Protein AF-J3PKI0-F1 (afdb_monomer_lite)

Radius of gyration: 19.8 Å; chains: 1; bounding box: 63×48×51 Å

Secondary structure (DSSP, 8-state):
-HHHHHHHHH-SEE---BTT-BSEEEES--GGGTTS-GGGS-GGGSSS-EEEE--TT-SEEEEEEEE--SEE--EEEEEHHHHHHHHHHH-HHHHHHHHSS-EEEE--SSS-SEEEE-SEEEETTEEEE---GGGBS-PPB-TT---S---TT--GGGGGS-GGGPPPPPPHHHHHHHHHHHHHHHHT-EEE---TT-EEEEETTTEEEEE--EEPPSSSSTT--EEEEEEEE-TTTS----GGGHHHHHHHHGGG-TTSS---S----------B--SS--SSPPPPSB---SS---B----------------

Structure (mmCIF, N/CA/C/O backbone):
data_AF-J3PKI0-F1
#
_entry.id   AF-J3PKI0-F1
#
loop_
_atom_site.group_PDB
_atom_site.id
_atom_site.type_symbol
_atom_site.label_atom_id
_atom_site.label_alt_id
_atom_site.label_comp_id
_atom_site.label_asym_id
_atom_site.label_entity_id
_atom_site.label_seq_id
_atom_site.pdbx_PDB_ins_code
_atom_site.Cartn_x
_atom_site.Cartn_y
_atom_site.Cartn_z
_atom_site.occupancy
_atom_site.B_iso_or_equiv
_atom_site.auth_seq_id
_atom_site.auth_comp_id
_atom_site.auth_asym_id
_atom_site.auth_atom_id
_atom_site.pdbx_PDB_model_num
ATOM 1 N N . MET A 1 1 ? 8.087 -15.265 -17.602 1.00 79.25 1 MET A N 1
ATOM 2 C CA . MET A 1 1 ? 7.258 -16.486 -17.551 1.00 79.25 1 MET A CA 1
ATOM 3 C C . MET A 1 1 ? 7.317 -17.164 -16.188 1.00 79.25 1 MET A C 1
ATOM 5 O O . MET A 1 1 ? 6.259 -17.291 -15.601 1.00 79.25 1 MET A O 1
ATOM 9 N N . ILE A 1 2 ? 8.498 -17.504 -15.643 1.00 93.75 2 ILE A N 1
ATOM 10 C CA . ILE A 1 2 ? 8.632 -18.184 -14.328 1.00 93.75 2 ILE A CA 1
ATOM 11 C C . ILE A 1 2 ? 7.830 -17.485 -13.216 1.00 93.75 2 ILE A C 1
ATOM 13 O O . ILE A 1 2 ? 6.988 -18.116 -12.590 1.00 93.75 2 ILE A O 1
ATOM 17 N N . PHE A 1 3 ? 8.013 -16.170 -13.046 1.00 95.94 3 PHE A N 1
ATOM 18 C CA . PHE A 1 3 ? 7.267 -15.378 -12.057 1.00 95.94 3 PHE A CA 1
ATOM 19 C C . PHE A 1 3 ? 5.741 -15.526 -12.177 1.00 95.94 3 PHE A C 1
ATOM 21 O O . PHE A 1 3 ? 5.071 -15.759 -11.180 1.00 95.94 3 PHE A O 1
ATOM 28 N N . LEU A 1 4 ? 5.190 -15.450 -13.394 1.00 94.50 4 LEU A N 1
ATOM 29 C CA . LEU A 1 4 ? 3.747 -15.595 -13.616 1.00 94.50 4 LEU A CA 1
ATOM 30 C C . LEU A 1 4 ? 3.260 -17.029 -13.372 1.00 94.50 4 LEU A C 1
ATOM 32 O O . LEU A 1 4 ? 2.139 -17.209 -12.908 1.00 94.50 4 LEU A O 1
ATOM 36 N N . GLY A 1 5 ? 4.090 -18.035 -13.661 1.00 95.75 5 GLY A N 1
ATOM 37 C CA . GLY A 1 5 ? 3.789 -19.434 -13.350 1.00 95.75 5 GLY A CA 1
ATOM 38 C C . GLY A 1 5 ? 3.653 -19.659 -11.845 1.00 95.75 5 GLY A C 1
ATOM 39 O O . GLY A 1 5 ? 2.623 -20.150 -11.399 1.00 95.75 5 GLY A O 1
ATOM 40 N N . ILE A 1 6 ? 4.637 -19.206 -11.059 1.00 97.12 6 ILE A N 1
ATOM 41 C CA . ILE A 1 6 ? 4.606 -19.294 -9.588 1.00 97.12 6 ILE A CA 1
ATOM 42 C C . ILE A 1 6 ? 3.443 -18.476 -9.018 1.00 97.12 6 ILE A C 1
ATOM 44 O O . ILE A 1 6 ? 2.681 -18.978 -8.198 1.00 97.12 6 ILE A O 1
ATOM 48 N N . ALA A 1 7 ? 3.241 -17.249 -9.507 1.00 96.75 7 ALA A N 1
ATOM 49 C CA . ALA A 1 7 ? 2.109 -16.415 -9.109 1.00 96.75 7 ALA A CA 1
ATOM 50 C C . ALA A 1 7 ? 0.754 -17.099 -9.364 1.00 96.75 7 ALA A C 1
ATOM 52 O O . ALA A 1 7 ? -0.190 -16.854 -8.626 1.00 96.75 7 ALA A O 1
ATOM 53 N N . SER A 1 8 ? 0.671 -17.979 -10.370 1.00 94.75 8 SER A N 1
ATOM 54 C CA . SER A 1 8 ? -0.537 -18.759 -10.669 1.00 94.75 8 SER A CA 1
ATOM 55 C C . SER A 1 8 ? -0.778 -19.960 -9.785 1.00 94.75 8 SER A C 1
ATOM 57 O O . SER A 1 8 ? -1.895 -20.456 -9.757 1.00 94.75 8 SER A O 1
ATOM 59 N N . HIS A 1 9 ? 0.241 -20.392 -9.055 1.00 95.19 9 HIS A N 1
ATOM 60 C CA . HIS A 1 9 ? 0.083 -21.386 -8.009 1.00 95.19 9 HIS A CA 1
ATOM 61 C C . HIS A 1 9 ? -0.310 -20.757 -6.663 1.00 95.19 9 HIS A C 1
ATOM 63 O O . HIS A 1 9 ? -0.907 -21.430 -5.838 1.00 95.19 9 HIS A O 1
ATOM 69 N N . ILE A 1 10 ? 0.034 -19.483 -6.440 1.00 96.88 10 ILE A N 1
ATOM 70 C CA . ILE A 1 10 ? -0.246 -18.759 -5.185 1.00 96.88 10 ILE A CA 1
ATOM 71 C C . ILE A 1 10 ? -1.638 -18.120 -5.180 1.00 96.88 10 ILE A C 1
ATOM 73 O O . ILE A 1 10 ? -2.236 -17.960 -4.124 1.00 96.88 10 ILE A O 1
ATOM 77 N N . GLY A 1 11 ? -2.129 -17.710 -6.345 1.00 96.19 11 GLY A N 1
ATOM 78 C CA . GLY A 1 11 ? -3.513 -17.300 -6.520 1.00 96.19 11 GLY A CA 1
ATOM 79 C C . GLY A 1 11 ? -3.952 -17.574 -7.946 1.00 96.19 11 GLY A C 1
ATOM 80 O O . GLY A 1 11 ? -3.169 -17.473 -8.893 1.00 96.19 11 GLY A O 1
ATOM 81 N N . ASP A 1 12 ? -5.215 -17.900 -8.135 1.00 93.44 12 ASP A N 1
ATOM 82 C CA . ASP A 1 12 ? -5.824 -18.263 -9.413 1.00 93.44 12 ASP A CA 1
ATOM 83 C C . ASP A 1 12 ? -6.483 -17.063 -10.117 1.00 93.44 12 ASP A C 1
ATOM 85 O O . ASP A 1 12 ? -6.623 -17.054 -11.342 1.00 93.44 12 ASP A O 1
ATOM 89 N N . VAL A 1 13 ? -6.741 -15.976 -9.382 1.00 93.69 13 VAL A N 1
ATOM 90 C CA . VAL A 1 13 ? -7.325 -14.734 -9.906 1.00 93.69 13 VAL A CA 1
ATOM 91 C C . VAL A 1 13 ? -6.316 -13.579 -9.908 1.00 93.69 13 VAL A C 1
ATOM 93 O O . VAL A 1 13 ? -5.419 -13.490 -9.065 1.00 93.69 13 VAL A O 1
ATOM 96 N N . ARG A 1 14 ? -6.405 -12.696 -10.912 1.00 93.31 14 ARG A N 1
ATOM 97 C CA . ARG A 1 14 ? -5.525 -11.527 -11.081 1.00 93.31 14 ARG A CA 1
ATOM 98 C C . ARG A 1 14 ? -6.296 -10.232 -10.958 1.00 93.31 14 ARG A C 1
ATOM 100 O O . ARG A 1 14 ? -7.387 -10.117 -11.501 1.00 93.31 14 ARG A O 1
ATOM 107 N N . GLY A 1 15 ? -5.703 -9.277 -10.255 1.00 91.50 15 GLY A N 1
ATOM 108 C CA . GLY A 1 15 ? -6.275 -7.955 -10.066 1.00 91.50 15 GLY A CA 1
ATOM 109 C C . GLY A 1 15 ? -5.977 -7.065 -11.262 1.00 91.50 15 GLY A C 1
ATOM 110 O O . GLY A 1 15 ? -4.832 -6.985 -11.713 1.00 91.50 15 GLY A O 1
ATOM 111 N N . VAL A 1 16 ? -7.006 -6.387 -11.756 1.00 88.56 16 VAL A N 1
ATOM 112 C CA . VAL A 1 16 ? -6.878 -5.279 -12.701 1.00 88.56 16 VAL A CA 1
ATOM 113 C C . VAL A 1 16 ? -6.283 -4.081 -11.967 1.00 88.56 16 VAL A C 1
ATOM 115 O O . VAL A 1 16 ? -6.727 -3.733 -10.876 1.00 88.56 16 VAL A O 1
ATOM 118 N N . GLN A 1 17 ? -5.264 -3.469 -12.564 1.00 84.88 17 GLN A N 1
ATOM 119 C CA . GLN A 1 17 ? -4.494 -2.371 -11.980 1.00 84.88 17 GLN A CA 1
ATOM 120 C C . GLN A 1 17 ? -4.650 -1.053 -12.750 1.00 84.88 17 GLN A C 1
ATOM 122 O O . GLN A 1 17 ? -4.026 -0.075 -12.358 1.00 84.88 17 GLN A O 1
ATOM 127 N N . ASP A 1 18 ? -5.459 -1.006 -13.818 1.00 78.56 18 ASP A N 1
ATOM 128 C CA . ASP A 1 18 ? -5.890 0.209 -14.531 1.00 78.56 18 ASP A CA 1
ATOM 129 C C . ASP A 1 18 ? -7.098 -0.029 -15.460 1.00 78.56 18 ASP A C 1
ATOM 131 O O . ASP A 1 18 ? -7.489 -1.168 -15.714 1.00 78.56 18 ASP A O 1
ATOM 135 N N . SER A 1 19 ? -7.702 1.059 -15.956 1.00 75.12 19 SER A N 1
ATOM 136 C CA . SER A 1 19 ? -8.812 1.041 -16.932 1.00 75.12 19 SER A CA 1
ATOM 137 C C . SER A 1 19 ? -8.449 0.335 -18.238 1.00 75.12 19 SER A C 1
ATOM 139 O O . SER A 1 19 ? -9.315 -0.209 -18.922 1.00 75.12 19 SER A O 1
ATOM 141 N N . ASP A 1 20 ? -7.157 0.274 -18.559 1.00 78.69 20 ASP A N 1
ATOM 142 C CA . ASP A 1 20 ? -6.634 -0.433 -19.719 1.00 78.69 20 ASP A CA 1
ATOM 143 C C . ASP A 1 20 ? -6.703 -1.962 -19.579 1.00 78.69 20 ASP A C 1
ATOM 145 O O . ASP A 1 20 ? -6.528 -2.669 -20.582 1.00 78.69 20 ASP A O 1
ATOM 149 N N . GLY A 1 21 ? -6.965 -2.470 -18.371 1.00 83.62 21 GLY A N 1
ATOM 150 C CA . GLY A 1 21 ? -7.028 -3.893 -18.057 1.00 83.62 21 GLY A CA 1
ATOM 151 C C . GLY A 1 21 ? -5.660 -4.522 -17.780 1.00 83.62 21 GLY A C 1
ATOM 152 O O . GLY A 1 21 ? -5.524 -5.749 -17.849 1.00 83.62 21 GLY A O 1
ATOM 153 N N . ASN A 1 22 ? -4.629 -3.720 -17.482 1.00 88.56 22 ASN A N 1
ATOM 154 C CA . ASN A 1 22 ? -3.316 -4.249 -17.126 1.00 88.56 22 ASN A CA 1
ATOM 155 C C . ASN A 1 22 ? -3.389 -4.983 -15.783 1.00 88.56 22 ASN A C 1
ATOM 157 O O . ASN A 1 22 ? -3.870 -4.460 -14.783 1.00 88.56 22 ASN A O 1
ATOM 161 N N . MET A 1 23 ? -2.883 -6.213 -15.757 1.00 91.81 23 MET A N 1
ATOM 162 C CA . MET A 1 23 ? -2.792 -7.044 -14.549 1.00 91.81 23 MET A CA 1
ATOM 163 C C . MET A 1 23 ? -1.347 -7.239 -14.081 1.00 91.81 23 MET A C 1
ATOM 165 O O . MET A 1 23 ? -1.105 -7.758 -12.990 1.00 91.81 23 MET A O 1
ATOM 169 N N . LEU A 1 24 ? -0.381 -6.796 -14.888 1.00 93.31 24 LEU A N 1
ATOM 170 C CA . LEU A 1 24 ? 1.021 -6.653 -14.518 1.00 93.31 24 LEU A CA 1
ATOM 171 C C . LEU A 1 24 ? 1.429 -5.192 -14.687 1.00 93.31 24 LEU A C 1
ATOM 173 O O . LEU A 1 24 ? 1.276 -4.630 -15.769 1.00 93.31 24 LEU A O 1
ATOM 177 N N . SER A 1 25 ? 2.006 -4.625 -13.632 1.00 91.31 25 SER A N 1
ATOM 178 C CA . SER A 1 25 ? 2.455 -3.232 -13.599 1.00 91.31 25 SER A CA 1
ATOM 179 C C . SER A 1 25 ? 3.963 -3.150 -13.410 1.00 91.31 25 SER A C 1
ATOM 181 O O . SER A 1 25 ? 4.557 -3.932 -12.667 1.00 91.31 25 SER A O 1
ATOM 183 N N . HIS A 1 26 ? 4.602 -2.200 -14.085 1.00 92.25 26 HIS A N 1
ATOM 184 C CA . HIS A 1 26 ? 6.036 -1.949 -13.955 1.00 92.25 26 HIS A CA 1
ATOM 185 C C . HIS A 1 26 ? 6.282 -0.912 -12.857 1.00 92.25 26 HIS A C 1
ATOM 187 O O . HIS A 1 26 ? 5.814 0.211 -12.970 1.00 92.25 26 HIS A O 1
ATOM 193 N N . ILE A 1 27 ? 7.050 -1.256 -11.825 1.00 90.06 27 ILE A N 1
ATOM 194 C CA . ILE A 1 27 ? 7.456 -0.339 -10.751 1.00 90.06 27 ILE A CA 1
ATOM 195 C C . ILE A 1 27 ? 8.896 0.085 -11.025 1.00 90.06 27 ILE A C 1
ATOM 197 O O . ILE A 1 27 ? 9.849 -0.653 -10.759 1.00 90.06 27 ILE A O 1
ATOM 201 N N . THR A 1 28 ? 9.041 1.258 -11.623 1.00 86.19 28 THR A N 1
ATOM 202 C CA . THR A 1 28 ? 10.324 1.839 -12.017 1.00 86.19 28 THR A CA 1
ATOM 203 C C . THR A 1 28 ? 10.120 3.322 -12.310 1.00 86.19 28 THR A C 1
ATOM 205 O O . THR A 1 28 ? 9.038 3.727 -12.752 1.00 86.19 28 THR A O 1
ATOM 208 N N . VAL A 1 29 ? 11.156 4.130 -12.104 1.00 80.75 29 VAL A N 1
ATOM 209 C CA . VAL A 1 29 ? 11.254 5.429 -12.774 1.00 80.75 29 VAL A CA 1
ATOM 210 C C . VAL A 1 29 ? 11.510 5.103 -14.240 1.00 80.75 29 VAL A C 1
ATOM 212 O O . VAL A 1 29 ? 12.414 4.341 -14.544 1.00 80.75 29 VAL A O 1
ATOM 215 N N . VAL A 1 30 ? 10.732 5.617 -15.187 1.00 73.81 30 VAL A N 1
ATOM 216 C CA . VAL A 1 30 ? 10.947 5.344 -16.622 1.00 73.81 30 VAL A CA 1
ATOM 217 C C . VAL A 1 30 ? 11.722 6.517 -17.223 1.00 73.81 30 VAL A C 1
ATOM 219 O O . VAL A 1 30 ? 11.425 7.673 -16.942 1.00 73.81 30 VAL A O 1
ATOM 222 N N . GLN A 1 31 ? 12.776 6.250 -18.013 1.00 64.38 31 GLN A N 1
ATOM 223 C CA . GLN A 1 31 ? 13.678 7.319 -18.503 1.00 64.38 31 GLN A CA 1
ATOM 224 C C . GLN A 1 31 ? 12.911 8.273 -19.430 1.00 64.38 31 GLN A C 1
ATOM 226 O O . GLN A 1 31 ? 13.101 9.484 -19.402 1.00 64.38 31 GLN A O 1
ATOM 231 N N . GLN A 1 32 ? 12.008 7.703 -20.222 1.00 63.97 32 GLN A N 1
ATOM 232 C CA . GLN A 1 32 ? 11.153 8.385 -21.182 1.00 63.97 32 GLN A CA 1
ATOM 233 C C . GLN A 1 32 ? 10.237 9.421 -20.511 1.00 63.97 32 GLN A C 1
ATOM 235 O O . GLN A 1 32 ? 9.756 10.334 -21.172 1.00 63.97 32 GLN A O 1
ATOM 240 N N . TRP A 1 33 ? 10.024 9.317 -19.197 1.00 71.69 33 TRP A N 1
ATOM 241 C CA . TRP A 1 33 ? 9.159 10.216 -18.436 1.00 71.69 33 TRP A CA 1
ATOM 242 C C . TRP A 1 33 ? 9.924 11.329 -17.727 1.00 71.69 33 TRP A C 1
ATOM 244 O O . TRP A 1 33 ? 9.309 12.092 -16.988 1.00 71.69 33 TRP A O 1
ATOM 254 N N . LYS A 1 34 ? 11.240 11.469 -17.957 1.00 66.06 34 LYS A N 1
ATOM 255 C CA . LYS A 1 34 ? 12.086 12.495 -17.320 1.00 66.06 34 LYS A CA 1
ATOM 256 C C . LYS A 1 34 ? 11.527 13.917 -17.414 1.00 66.06 34 LYS A C 1
ATOM 258 O O . LYS A 1 34 ? 11.739 14.701 -16.498 1.00 66.06 34 LYS A O 1
ATOM 263 N N . ASN A 1 35 ? 10.780 14.225 -18.474 1.00 74.06 35 ASN A N 1
ATOM 264 C CA . ASN A 1 35 ? 10.162 15.538 -18.675 1.00 74.06 35 ASN A CA 1
ATOM 265 C C . ASN A 1 35 ? 8.905 15.775 -17.816 1.00 74.06 35 ASN A C 1
ATOM 267 O O . ASN A 1 35 ? 8.437 16.905 -17.732 1.00 74.06 35 ASN A O 1
ATOM 271 N N . VAL A 1 36 ? 8.344 14.736 -17.193 1.00 75.88 36 VAL A N 1
ATOM 272 C CA . VAL A 1 36 ? 7.221 14.843 -16.252 1.00 75.88 36 VAL A CA 1
ATOM 273 C C . VAL A 1 36 ? 7.795 15.006 -14.845 1.00 75.88 36 VAL A C 1
ATOM 275 O O . VAL A 1 36 ? 8.446 14.073 -14.392 1.00 75.88 36 VAL A O 1
ATOM 278 N N . PRO A 1 37 ? 7.589 16.120 -14.127 1.00 76.75 37 PRO A N 1
ATOM 279 C CA . PRO A 1 37 ? 8.114 16.293 -12.771 1.00 76.75 37 PRO A CA 1
ATOM 280 C C . PRO A 1 37 ? 7.643 15.203 -11.797 1.00 76.75 37 PRO A C 1
ATOM 282 O O . PRO A 1 37 ? 6.497 14.768 -11.871 1.00 76.75 37 PRO A O 1
ATOM 285 N N . ASP A 1 38 ? 8.483 14.821 -10.830 1.00 73.44 38 ASP A N 1
ATOM 286 C CA . ASP A 1 38 ? 8.169 13.767 -9.848 1.00 73.44 38 ASP A CA 1
ATOM 287 C C . ASP A 1 38 ? 6.881 14.033 -9.057 1.00 73.44 38 ASP A C 1
ATOM 289 O O . ASP A 1 38 ? 6.113 13.107 -8.820 1.00 73.44 38 ASP A O 1
ATOM 293 N N . ARG A 1 39 ? 6.574 15.299 -8.737 1.00 71.69 39 ARG A N 1
ATOM 294 C CA . ARG A 1 39 ? 5.313 15.699 -8.074 1.00 71.69 39 ARG A CA 1
ATOM 295 C C . ARG A 1 39 ? 4.042 15.358 -8.868 1.00 71.69 39 ARG A C 1
ATOM 297 O O . ARG A 1 39 ? 2.948 15.425 -8.321 1.00 71.69 39 ARG A O 1
ATOM 304 N N . LEU A 1 40 ? 4.179 15.052 -10.159 1.00 70.56 40 LEU A N 1
ATOM 305 C CA . LEU A 1 40 ? 3.090 14.631 -11.041 1.00 70.56 40 LEU A CA 1
ATOM 306 C C . LEU A 1 40 ? 3.070 13.112 -11.257 1.00 70.56 40 LEU A C 1
ATOM 308 O O . LEU A 1 40 ? 2.257 12.631 -12.042 1.00 70.56 40 LEU A O 1
ATOM 312 N N . ARG A 1 41 ? 3.968 12.350 -10.619 1.00 71.81 41 ARG A N 1
ATOM 313 C CA . ARG A 1 41 ? 4.089 10.899 -10.789 1.00 71.81 41 ARG A CA 1
ATOM 314 C C . ARG A 1 41 ? 3.674 10.150 -9.524 1.00 71.81 41 ARG A C 1
ATOM 316 O O . ARG A 1 41 ? 3.920 10.630 -8.426 1.00 71.81 41 ARG A O 1
ATOM 323 N N . HIS A 1 42 ? 3.104 8.951 -9.672 1.00 75.25 42 HIS A N 1
ATOM 324 C CA . HIS A 1 42 ? 2.846 8.037 -8.549 1.00 75.25 42 HIS A CA 1
ATOM 325 C C . HIS A 1 42 ? 4.144 7.654 -7.843 1.00 75.25 42 HIS A C 1
ATOM 327 O O . HIS A 1 42 ? 5.173 7.515 -8.502 1.00 75.25 42 HIS A O 1
ATOM 333 N N . GLY A 1 43 ? 4.089 7.426 -6.525 1.00 74.56 43 GLY A N 1
ATOM 334 C CA . GLY A 1 43 ? 5.277 7.111 -5.714 1.00 74.56 43 GLY A CA 1
ATOM 335 C C . GLY A 1 43 ? 6.064 5.892 -6.221 1.00 74.56 43 GLY A C 1
ATOM 336 O O . GLY A 1 43 ? 7.298 5.866 -6.207 1.00 74.56 43 GLY A O 1
ATOM 337 N N . VAL A 1 44 ? 5.365 4.910 -6.799 1.00 79.38 44 VAL A N 1
ATOM 338 C CA . VAL A 1 44 ? 5.973 3.752 -7.485 1.00 79.38 44 VAL A CA 1
ATOM 339 C C . VAL A 1 44 ? 6.869 4.121 -8.682 1.00 79.38 44 VAL A C 1
ATOM 341 O O . VAL A 1 44 ? 7.718 3.317 -9.070 1.00 79.38 44 VAL A O 1
ATOM 344 N N . HIS A 1 45 ? 6.723 5.328 -9.234 1.00 82.31 45 HIS A N 1
ATOM 345 C CA . HIS A 1 45 ? 7.450 5.871 -10.389 1.00 82.31 45 HIS A CA 1
ATOM 346 C C . HIS A 1 45 ? 8.374 7.051 -10.041 1.00 82.31 45 HIS A C 1
ATOM 348 O O . HIS A 1 45 ? 8.815 7.780 -10.938 1.00 82.31 45 HIS A O 1
ATOM 354 N N . THR A 1 46 ? 8.675 7.238 -8.753 1.00 82.88 46 THR A N 1
ATOM 355 C CA . THR A 1 46 ? 9.659 8.206 -8.247 1.00 82.88 46 THR A CA 1
ATOM 356 C C . THR A 1 46 ? 10.770 7.501 -7.464 1.00 82.88 46 THR A C 1
ATOM 358 O O . THR A 1 46 ? 10.681 6.304 -7.163 1.00 82.88 46 THR A O 1
ATOM 361 N N . GLU A 1 47 ? 11.826 8.252 -7.150 1.00 86.62 47 GLU A N 1
ATOM 362 C CA . GLU A 1 47 ? 12.955 7.830 -6.303 1.00 86.62 47 GLU A CA 1
ATOM 363 C C . GLU A 1 47 ? 12.708 8.071 -4.799 1.00 86.62 47 GLU A C 1
ATOM 365 O O . GLU A 1 47 ? 13.503 7.666 -3.950 1.00 86.62 47 GLU A O 1
ATOM 370 N N . GLN A 1 48 ? 11.584 8.704 -4.446 1.00 87.44 48 GLN A N 1
ATOM 371 C CA . GLN A 1 48 ? 11.241 9.058 -3.065 1.00 87.44 48 GLN A CA 1
ATOM 372 C C . GLN A 1 48 ? 10.913 7.828 -2.209 1.00 87.44 48 GLN A C 1
ATOM 374 O O . GLN A 1 48 ? 10.534 6.778 -2.718 1.00 87.44 48 GLN A O 1
ATOM 379 N N . GLY A 1 49 ? 11.020 7.943 -0.887 1.00 87.94 49 GLY A N 1
ATOM 380 C CA . GLY A 1 49 ? 10.521 6.901 0.009 1.00 87.94 49 GLY A CA 1
ATOM 381 C C . GLY A 1 49 ? 9.001 6.751 -0.084 1.00 87.94 49 GLY A C 1
ATOM 382 O O . GLY A 1 49 ? 8.292 7.674 -0.482 1.00 87.94 49 GLY A O 1
ATOM 383 N N . MET A 1 50 ? 8.501 5.581 0.297 1.00 89.44 50 MET A N 1
ATOM 384 C CA . MET A 1 50 ? 7.073 5.323 0.448 1.00 89.44 50 MET A CA 1
ATOM 385 C C . MET A 1 50 ? 6.809 4.874 1.886 1.00 89.44 50 MET A C 1
ATOM 387 O O . MET A 1 50 ? 7.457 3.914 2.319 1.00 89.44 50 MET A O 1
ATOM 391 N N . PRO A 1 51 ? 5.898 5.543 2.620 1.00 91.50 51 PRO A N 1
ATOM 392 C CA . PRO A 1 51 ? 5.556 5.160 3.988 1.00 91.50 51 PRO A CA 1
ATOM 393 C C . PRO A 1 51 ? 4.873 3.787 4.024 1.00 91.50 51 PRO A C 1
ATOM 395 O O . PRO A 1 51 ? 4.550 3.213 2.979 1.00 91.50 51 PRO A O 1
ATOM 398 N N . PHE A 1 52 ? 4.650 3.250 5.224 1.00 95.25 52 PHE A N 1
ATOM 399 C CA . PHE A 1 52 ? 3.938 1.983 5.370 1.00 95.25 52 PHE A CA 1
ATOM 400 C C . PHE A 1 52 ? 2.501 2.097 4.861 1.00 95.25 52 PHE A C 1
ATOM 402 O O . PHE A 1 52 ? 1.756 2.993 5.252 1.00 95.25 52 PHE A O 1
ATOM 409 N N . HIS A 1 53 ? 2.127 1.171 3.983 1.00 94.88 53 HIS A N 1
ATOM 410 C CA . HIS A 1 53 ? 0.802 1.085 3.381 1.00 94.88 53 HIS A CA 1
ATOM 411 C C . HIS A 1 53 ? 0.470 -0.361 2.984 1.00 94.88 53 HIS A C 1
ATOM 413 O O . HIS A 1 53 ? 1.316 -1.262 3.017 1.00 94.88 53 HIS A O 1
ATOM 419 N N . ASN A 1 54 ? -0.778 -0.565 2.582 1.00 94.12 54 ASN A N 1
ATOM 420 C CA . ASN A 1 54 ? -1.260 -1.719 1.839 1.00 94.12 54 ASN A CA 1
ATOM 421 C C . ASN A 1 54 ? -1.641 -1.258 0.431 1.00 94.12 54 ASN A C 1
ATOM 423 O O . ASN A 1 54 ? -2.153 -0.153 0.245 1.00 94.12 54 ASN A O 1
ATOM 427 N N . ASP A 1 55 ? -1.486 -2.135 -0.557 1.00 91.06 55 ASP A N 1
ATOM 428 C CA . ASP A 1 55 ? -2.045 -1.894 -1.886 1.00 91.06 55 ASP A CA 1
ATOM 429 C C . ASP A 1 55 ? -3.570 -2.058 -1.792 1.00 91.06 55 ASP A C 1
ATOM 431 O O . ASP A 1 55 ? -4.086 -3.172 -1.928 1.00 91.06 55 ASP A O 1
ATOM 435 N N . MET A 1 56 ? -4.299 -0.976 -1.483 1.00 87.44 56 MET A N 1
ATOM 436 C CA . MET A 1 56 ? -5.751 -1.024 -1.262 1.00 87.44 56 MET A CA 1
ATOM 437 C C . MET A 1 56 ? -6.466 -1.685 -2.444 1.00 87.44 56 MET A C 1
ATOM 439 O O . MET A 1 56 ? -6.487 -1.149 -3.554 1.00 87.44 56 MET A O 1
ATOM 443 N N . GLY A 1 57 ? -7.109 -2.817 -2.165 1.00 78.56 57 GLY A N 1
ATOM 444 C CA . GLY A 1 57 ? -7.789 -3.646 -3.155 1.00 78.56 57 GLY A CA 1
ATOM 445 C C . GLY A 1 57 ? -7.064 -4.941 -3.517 1.00 78.56 57 GLY A C 1
ATOM 446 O O . GLY A 1 57 ? -7.578 -5.702 -4.324 1.00 78.56 57 GLY A O 1
ATOM 447 N N . THR A 1 58 ? -5.919 -5.231 -2.898 1.00 90.50 58 THR A N 1
ATOM 448 C CA . THR A 1 58 ? -5.134 -6.453 -3.135 1.00 90.50 58 THR A CA 1
ATOM 449 C C . THR A 1 58 ? -5.279 -7.451 -1.993 1.00 90.50 58 THR A C 1
ATOM 451 O O . THR A 1 58 ? -5.212 -7.057 -0.831 1.00 90.50 58 THR A O 1
ATOM 454 N N . SER A 1 59 ? -5.400 -8.748 -2.305 1.00 94.44 59 SER A N 1
ATOM 455 C CA . SER A 1 59 ? -5.295 -9.822 -1.302 1.00 94.44 59 SER A CA 1
ATOM 456 C C . SER A 1 59 ? -3.842 -10.261 -1.100 1.00 94.44 59 SER A C 1
ATOM 458 O O . SER A 1 59 ? -3.323 -10.198 0.012 1.00 94.44 59 SER A O 1
ATOM 460 N N . VAL A 1 60 ? -3.155 -10.644 -2.179 1.00 97.69 60 VAL A N 1
ATOM 461 C CA . VAL A 1 60 ? -1.726 -10.980 -2.164 1.00 97.69 60 VAL A CA 1
ATOM 462 C C . VAL A 1 60 ? -0.972 -10.087 -3.146 1.00 97.69 60 VAL A C 1
ATOM 464 O O . VAL A 1 60 ? -1.264 -10.055 -4.343 1.00 97.69 60 VAL A O 1
ATOM 467 N N . LEU A 1 61 ? 0.012 -9.355 -2.630 1.00 97.12 61 LEU A N 1
ATOM 468 C CA . LEU A 1 61 ? 0.927 -8.538 -3.414 1.00 97.12 61 LEU A CA 1
ATOM 469 C C . LEU A 1 61 ? 2.093 -9.411 -3.884 1.00 97.12 61 LEU A C 1
ATOM 471 O O . LEU A 1 61 ? 2.823 -9.961 -3.063 1.00 97.12 61 LEU A O 1
ATOM 475 N N . ALA A 1 62 ? 2.284 -9.520 -5.198 1.00 97.69 62 ALA A N 1
ATOM 476 C CA . ALA A 1 62 ? 3.404 -10.235 -5.795 1.00 97.69 62 ALA A CA 1
ATOM 477 C C . ALA A 1 62 ? 4.349 -9.264 -6.505 1.00 97.69 62 ALA A C 1
ATOM 479 O O . ALA A 1 62 ? 3.947 -8.550 -7.425 1.00 97.69 62 ALA A O 1
ATOM 480 N N . LEU A 1 63 ? 5.620 -9.278 -6.116 1.00 97.31 63 LEU A N 1
ATOM 481 C CA . LEU A 1 63 ? 6.692 -8.477 -6.692 1.00 97.31 63 LEU A CA 1
ATOM 482 C C . LEU A 1 63 ? 7.787 -9.386 -7.242 1.00 97.31 63 LEU A C 1
ATOM 484 O O . LEU A 1 63 ? 8.156 -10.379 -6.624 1.00 97.31 63 LEU A O 1
ATOM 488 N N . HIS A 1 64 ? 8.351 -9.014 -8.385 1.00 97.25 64 HIS A N 1
ATOM 489 C CA . HIS A 1 64 ? 9.553 -9.645 -8.919 1.00 97.25 64 HIS A CA 1
ATOM 490 C C . HIS A 1 64 ? 10.602 -8.587 -9.236 1.00 97.25 64 HIS A C 1
ATOM 492 O O . HIS A 1 64 ? 10.360 -7.668 -10.028 1.00 97.25 64 HIS A O 1
ATOM 498 N N . TYR A 1 65 ? 11.769 -8.739 -8.615 1.00 95.75 65 TYR A N 1
ATOM 499 C CA . TYR A 1 65 ? 12.909 -7.845 -8.748 1.00 95.75 65 TYR A CA 1
ATOM 500 C C . TYR A 1 65 ? 13.611 -8.136 -10.068 1.00 95.75 65 TYR A C 1
ATOM 502 O O . TYR A 1 65 ? 14.435 -9.037 -10.173 1.00 95.75 65 TYR A O 1
ATOM 510 N N . ARG A 1 66 ? 13.290 -7.364 -11.111 1.00 93.62 66 ARG A N 1
ATOM 511 C CA . ARG A 1 66 ? 14.035 -7.427 -12.378 1.00 93.62 66 ARG A CA 1
ATOM 512 C C . ARG A 1 66 ? 15.435 -6.875 -12.177 1.00 93.62 66 ARG A C 1
ATOM 514 O O . ARG A 1 66 ? 16.385 -7.399 -12.748 1.00 93.62 66 ARG A O 1
ATOM 521 N N . GLN A 1 67 ? 15.527 -5.824 -11.369 1.00 93.25 67 GLN A N 1
ATOM 522 C CA . GLN A 1 67 ? 16.757 -5.127 -11.070 1.00 93.25 67 GLN A CA 1
ATOM 523 C C . GLN A 1 67 ? 16.614 -4.270 -9.804 1.00 93.25 67 GLN A C 1
ATOM 525 O O . GLN A 1 67 ? 15.540 -3.726 -9.534 1.00 93.25 67 GLN A O 1
ATOM 530 N N . CYS A 1 68 ? 17.700 -4.134 -9.043 1.00 93.00 68 CYS A N 1
ATOM 531 C CA . CYS A 1 68 ? 17.771 -3.283 -7.854 1.00 93.00 68 CYS A CA 1
ATOM 532 C C . CYS A 1 68 ? 18.357 -1.900 -8.188 1.00 93.00 68 CYS A C 1
ATOM 534 O O . CYS A 1 68 ? 19.058 -1.743 -9.192 1.00 93.00 68 CYS A O 1
ATOM 536 N N . ALA A 1 69 ? 18.058 -0.912 -7.339 1.00 92.31 69 ALA A N 1
ATOM 537 C CA . ALA A 1 69 ? 18.704 0.401 -7.381 1.00 92.31 69 ALA A CA 1
ATOM 538 C C . ALA A 1 69 ? 20.215 0.275 -7.127 1.00 92.31 69 ALA A C 1
ATOM 540 O O . ALA A 1 69 ? 20.672 -0.739 -6.593 1.00 92.31 69 ALA A O 1
ATOM 541 N N . SER A 1 70 ? 20.975 1.315 -7.471 1.00 90.81 70 SER A N 1
ATOM 542 C CA . SER A 1 70 ? 22.400 1.374 -7.117 1.00 90.81 70 SER A CA 1
ATOM 543 C C . SER A 1 70 ? 22.582 1.590 -5.618 1.00 90.81 70 SER A C 1
ATOM 545 O O . SER A 1 70 ? 23.439 0.959 -5.006 1.00 90.81 70 SER A O 1
ATOM 547 N N . GLU A 1 71 ? 21.738 2.437 -5.026 1.00 91.62 71 GLU A N 1
ATOM 548 C CA . GLU A 1 71 ? 21.743 2.750 -3.598 1.00 91.62 71 GLU A CA 1
ATOM 549 C C . GLU A 1 71 ? 20.307 2.827 -3.064 1.00 91.62 71 GLU A C 1
ATOM 551 O O . GLU A 1 71 ? 19.418 3.343 -3.741 1.00 91.62 71 GLU A O 1
ATOM 556 N N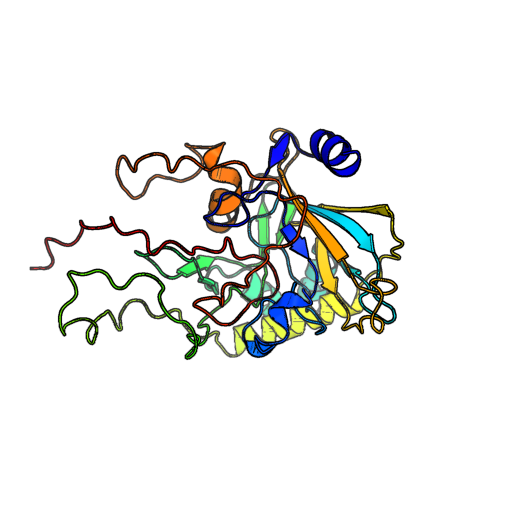 . GLY A 1 72 ? 20.077 2.337 -1.841 1.00 92.75 72 GLY A N 1
ATOM 557 C CA . GLY A 1 72 ? 18.772 2.393 -1.172 1.00 92.75 72 GLY A CA 1
ATOM 558 C C . GLY A 1 72 ? 17.692 1.500 -1.799 1.00 92.75 72 GLY A C 1
ATOM 559 O O . GLY A 1 72 ? 17.970 0.459 -2.396 1.00 92.75 72 GLY A O 1
ATOM 560 N N . GLY A 1 73 ? 16.425 1.894 -1.637 1.00 91.50 73 GLY A N 1
ATOM 561 C CA . GLY A 1 73 ? 15.281 1.244 -2.298 1.00 91.50 73 GLY A CA 1
ATOM 562 C C . GLY A 1 73 ? 14.851 -0.092 -1.701 1.00 91.50 73 GLY A C 1
ATOM 563 O O . GLY A 1 73 ? 14.066 -0.819 -2.333 1.00 91.50 73 GLY A O 1
ATOM 564 N N . SER A 1 74 ? 15.355 -0.398 -0.504 1.00 93.00 74 SER A N 1
ATOM 565 C CA . SER A 1 74 ? 14.980 -1.558 0.297 1.00 93.00 74 SER A CA 1
ATOM 566 C C . SER A 1 74 ? 13.476 -1.576 0.526 1.00 93.00 74 SER A C 1
ATOM 568 O O . SER A 1 74 ? 12.845 -0.543 0.749 1.00 93.00 74 SER A O 1
ATOM 570 N N . THR A 1 75 ? 12.897 -2.769 0.435 1.00 96.00 75 THR A N 1
ATOM 571 C CA . THR A 1 75 ? 11.496 -2.998 0.791 1.00 96.00 75 THR A CA 1
ATOM 572 C C . THR A 1 75 ? 11.441 -3.413 2.248 1.00 96.00 75 THR A C 1
ATOM 574 O O . THR A 1 75 ? 12.187 -4.298 2.662 1.00 96.00 75 THR A O 1
ATOM 577 N N . HIS A 1 76 ? 10.562 -2.780 3.012 1.00 97.75 76 HIS A N 1
ATOM 578 C CA . HIS A 1 76 ? 10.333 -3.100 4.415 1.00 97.75 76 HIS A CA 1
ATOM 579 C C . HIS A 1 76 ? 8.946 -3.686 4.582 1.00 97.75 76 HIS A C 1
ATOM 581 O O . HIS A 1 76 ? 8.012 -3.240 3.919 1.00 97.75 76 HIS A O 1
ATOM 587 N N . LEU A 1 77 ? 8.814 -4.654 5.481 1.00 98.31 77 LEU A N 1
ATOM 588 C CA . LEU A 1 77 ? 7.536 -5.227 5.883 1.00 98.31 77 LEU A CA 1
ATOM 589 C C . LEU A 1 77 ? 7.295 -4.965 7.364 1.00 98.31 77 LEU A C 1
ATOM 591 O O . LEU A 1 77 ? 8.237 -4.961 8.153 1.00 98.31 77 LEU A O 1
ATOM 595 N N . SER A 1 78 ? 6.036 -4.780 7.744 1.00 98.44 78 SER A N 1
ATOM 596 C CA . SER A 1 78 ? 5.636 -4.704 9.148 1.00 98.44 78 SER A CA 1
ATOM 597 C C . SER A 1 78 ? 4.355 -5.500 9.378 1.00 98.44 78 SER A C 1
ATOM 599 O O . SER A 1 78 ? 3.433 -5.464 8.562 1.00 98.44 78 SER A O 1
ATOM 601 N N . SER A 1 79 ? 4.319 -6.261 10.471 1.00 98.38 79 SER A N 1
ATOM 602 C CA . SER A 1 79 ? 3.169 -7.088 10.848 1.00 98.38 79 SER A CA 1
ATOM 603 C C . SER A 1 79 ? 2.028 -6.213 11.339 1.00 98.38 79 SER A C 1
ATOM 605 O O . SER A 1 79 ? 2.164 -5.544 12.362 1.00 98.38 79 SER A O 1
ATOM 607 N N . ALA A 1 80 ? 0.879 -6.272 10.661 1.00 97.81 80 ALA A N 1
ATOM 608 C CA . ALA A 1 80 ? -0.324 -5.572 11.099 1.00 97.81 80 ALA A CA 1
ATOM 609 C C . ALA A 1 80 ? -0.732 -5.975 12.522 1.00 97.81 80 ALA A C 1
ATOM 611 O O . ALA A 1 80 ? -1.178 -5.137 13.295 1.00 97.81 80 ALA A O 1
ATOM 612 N N . TRP A 1 81 ? -0.534 -7.245 12.886 1.00 98.00 81 TRP A N 1
ATOM 613 C CA . TRP A 1 81 ? -0.832 -7.753 14.226 1.00 98.00 81 TRP A CA 1
ATOM 614 C C . TRP A 1 81 ? 0.107 -7.180 15.288 1.00 98.00 81 TRP A C 1
ATOM 616 O O . TRP A 1 81 ? -0.333 -6.821 16.376 1.00 98.00 81 TRP A O 1
ATOM 626 N N . THR A 1 82 ? 1.399 -7.066 14.975 1.00 98.50 82 THR A N 1
ATOM 627 C CA . THR A 1 82 ? 2.369 -6.452 15.891 1.00 98.50 82 THR A CA 1
ATOM 628 C C . THR A 1 82 ? 2.038 -4.979 16.099 1.00 98.50 82 THR A C 1
ATOM 630 O O . THR A 1 82 ? 1.972 -4.533 17.240 1.00 98.50 82 THR A O 1
ATOM 633 N N . VAL A 1 83 ? 1.743 -4.257 15.014 1.00 98.44 83 VAL A N 1
ATOM 634 C CA . VAL A 1 83 ? 1.306 -2.856 15.074 1.00 98.44 83 VAL A CA 1
ATOM 635 C C . VAL A 1 83 ? 0.018 -2.719 15.884 1.00 98.44 83 VAL A C 1
ATOM 637 O O . VAL A 1 83 ? -0.059 -1.875 16.766 1.00 98.44 83 VAL A O 1
ATOM 640 N N . TYR A 1 84 ? -0.975 -3.577 15.649 1.00 98.38 84 TYR A N 1
ATOM 641 C CA . TYR A 1 84 ? -2.228 -3.575 16.403 1.00 98.38 84 TYR A CA 1
ATOM 642 C C . TYR A 1 84 ? -2.011 -3.771 17.904 1.00 98.38 84 TYR A C 1
ATOM 644 O O . TYR A 1 84 ? -2.605 -3.047 18.696 1.00 98.38 84 TYR A O 1
ATOM 652 N N . ASN A 1 85 ? -1.157 -4.717 18.303 1.00 98.38 85 ASN A N 1
ATOM 653 C CA . ASN A 1 85 ? -0.863 -4.964 19.715 1.00 98.38 85 ASN A CA 1
ATOM 654 C C . ASN A 1 85 ? -0.202 -3.761 20.383 1.00 98.38 85 ASN A C 1
ATOM 656 O O . ASN A 1 85 ? -0.595 -3.384 21.484 1.00 98.38 85 ASN A O 1
ATOM 660 N N . GLU A 1 86 ? 0.764 -3.151 19.700 1.00 98.56 86 GLU A N 1
ATOM 661 C CA . GLU A 1 86 ? 1.458 -1.963 20.189 1.00 98.56 86 GLU A CA 1
ATOM 662 C C . GLU A 1 86 ? 0.490 -0.778 20.334 1.00 98.56 86 GLU A C 1
ATOM 664 O O . GLU A 1 86 ? 0.445 -0.129 21.378 1.00 98.56 86 GLU A O 1
ATOM 669 N N . LEU A 1 87 ? -0.372 -0.547 19.337 1.00 98.44 87 LEU A N 1
ATOM 670 C CA . LEU A 1 87 ? -1.410 0.483 19.413 1.00 98.44 87 LEU A CA 1
ATOM 671 C C . LEU A 1 87 ? -2.435 0.178 20.508 1.00 98.44 87 LEU A C 1
ATOM 673 O O . LEU A 1 87 ? -2.799 1.064 21.268 1.00 98.44 87 LEU A O 1
ATOM 677 N N . SER A 1 88 ? -2.873 -1.071 20.650 1.00 98.12 88 SER A N 1
ATOM 678 C CA . SER A 1 88 ? -3.823 -1.452 21.697 1.00 98.12 88 SER A CA 1
ATOM 679 C C . SER A 1 88 ? -3.260 -1.243 23.104 1.00 98.12 88 SER A C 1
ATOM 681 O O . SER A 1 88 ? -4.037 -0.971 24.018 1.00 98.12 88 SER A O 1
ATOM 683 N N . ALA A 1 89 ? -1.950 -1.409 23.294 1.00 98.50 89 ALA A N 1
ATOM 684 C CA . ALA A 1 89 ? -1.301 -1.238 24.589 1.00 98.50 89 ALA A CA 1
ATOM 685 C C . ALA A 1 89 ? -0.992 0.235 24.898 1.00 98.50 89 ALA A C 1
ATOM 687 O O . ALA A 1 89 ? -1.197 0.673 26.029 1.00 98.50 89 ALA A O 1
ATOM 688 N N . ASN A 1 90 ? -0.512 0.987 23.901 1.00 98.56 90 ASN A N 1
ATOM 689 C CA . ASN A 1 90 ? 0.125 2.290 24.116 1.00 98.56 90 ASN A CA 1
ATOM 690 C C . ASN A 1 90 ? -0.599 3.472 23.449 1.00 98.56 90 ASN A C 1
ATOM 692 O O . ASN A 1 90 ? -0.380 4.614 23.849 1.00 98.56 90 ASN A O 1
ATOM 696 N N . TYR A 1 91 ? -1.471 3.217 22.469 1.00 98.31 91 TYR A N 1
ATOM 697 C CA . TYR A 1 91 ? -2.181 4.229 21.671 1.00 98.31 91 TYR A CA 1
ATOM 698 C C . TYR A 1 91 ? -3.650 3.823 21.382 1.00 98.31 91 TYR A C 1
ATOM 700 O O . TYR A 1 91 ? -4.054 3.711 20.216 1.00 98.31 91 TYR A O 1
ATOM 708 N N . PRO A 1 92 ? -4.471 3.526 22.411 1.00 98.12 92 PRO A N 1
ATOM 709 C CA . PRO A 1 92 ? -5.814 2.966 22.216 1.00 98.12 92 PRO A CA 1
ATOM 710 C C . PRO A 1 92 ? -6.773 3.911 21.472 1.00 98.12 92 PRO A C 1
ATOM 712 O O . PRO A 1 92 ? -7.658 3.456 20.754 1.00 98.12 92 PRO A O 1
ATOM 715 N N . ASP A 1 93 ? -6.576 5.220 21.598 1.00 98.25 93 ASP A N 1
ATOM 716 C CA . ASP A 1 93 ? -7.305 6.274 20.890 1.00 98.25 93 ASP A CA 1
ATOM 717 C C . ASP A 1 93 ? -6.973 6.329 19.389 1.00 98.25 93 ASP A C 1
ATOM 719 O O . ASP A 1 93 ? -7.860 6.578 18.565 1.00 98.25 93 ASP A O 1
ATOM 723 N N . VAL A 1 94 ? -5.716 6.053 19.023 1.00 98.44 94 VAL A N 1
ATOM 724 C CA . VAL A 1 94 ? -5.288 5.864 17.628 1.00 98.44 94 VAL A CA 1
ATOM 725 C C . VAL A 1 94 ? -5.924 4.606 17.053 1.00 98.44 94 VAL A C 1
ATOM 727 O O . VAL A 1 94 ? -6.459 4.641 15.945 1.00 98.44 94 VAL A O 1
ATOM 730 N N . LEU A 1 95 ? -5.918 3.501 17.805 1.00 98.12 95 LEU A N 1
ATOM 731 C CA . LEU A 1 95 ? -6.558 2.263 17.364 1.00 98.12 95 LEU A CA 1
ATOM 732 C C . LEU A 1 95 ? -8.067 2.453 17.144 1.00 98.12 95 LEU A C 1
ATOM 734 O O . LEU A 1 95 ? -8.595 2.033 16.114 1.00 98.12 95 LEU A O 1
ATOM 738 N N . GLU A 1 96 ? -8.747 3.133 18.069 1.00 98.19 96 GLU A N 1
ATOM 739 C CA . GLU A 1 96 ? -10.158 3.4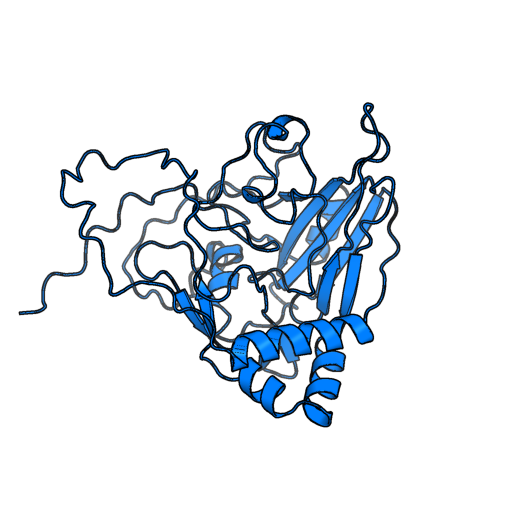98 17.929 1.00 98.19 96 GLU A CA 1
ATOM 740 C C . GLU A 1 96 ? -10.392 4.354 16.676 1.00 98.19 96 GLU A C 1
ATOM 742 O O . GLU A 1 96 ? -11.314 4.079 15.903 1.00 98.19 96 GLU A O 1
ATOM 747 N N . ALA A 1 97 ? -9.541 5.355 16.422 1.00 98.31 97 ALA A N 1
ATOM 748 C CA . ALA A 1 97 ? -9.638 6.182 15.223 1.00 98.31 97 ALA A CA 1
ATOM 749 C C . ALA A 1 97 ? -9.527 5.340 13.943 1.00 98.31 97 ALA A C 1
ATOM 751 O O . ALA A 1 97 ? -10.362 5.476 13.052 1.00 98.31 97 ALA A O 1
ATOM 752 N N . LEU A 1 98 ? -8.548 4.434 13.862 1.00 98.19 98 LEU A N 1
ATOM 753 C CA . LEU A 1 98 ? -8.332 3.556 12.704 1.00 98.19 98 LEU A CA 1
ATOM 754 C C . LEU A 1 98 ? -9.476 2.550 12.489 1.00 98.19 98 LEU A C 1
ATOM 756 O O . LEU A 1 98 ? -9.771 2.198 11.346 1.00 98.19 98 LEU A O 1
ATOM 760 N N . ALA A 1 99 ? -10.127 2.097 13.563 1.00 97.69 99 ALA A N 1
ATOM 761 C CA . ALA A 1 99 ? -11.261 1.171 13.513 1.00 97.69 99 ALA A CA 1
ATOM 762 C C . ALA A 1 99 ? -12.617 1.865 13.286 1.00 97.69 99 ALA A C 1
ATOM 764 O O . ALA A 1 99 ? -13.600 1.209 12.935 1.00 97.69 99 ALA A O 1
ATOM 765 N N . THR A 1 100 ? -12.696 3.185 13.475 1.00 98.00 100 THR A N 1
ATOM 766 C CA . THR A 1 100 ? -13.928 3.948 13.249 1.00 98.00 100 THR A CA 1
ATOM 767 C C . THR A 1 100 ? -14.193 4.076 11.743 1.00 98.00 100 THR A C 1
ATOM 769 O O . THR A 1 100 ? -13.306 4.505 11.005 1.00 98.00 100 THR A O 1
ATOM 772 N N . PRO A 1 101 ? -15.406 3.763 11.244 1.00 96.12 101 PRO A N 1
ATOM 773 C CA . PRO A 1 101 ? -15.714 3.784 9.816 1.00 96.12 101 PRO A CA 1
ATOM 774 C C . PRO A 1 101 ? -16.009 5.198 9.287 1.00 96.12 101 PRO A C 1
ATOM 776 O O . PRO A 1 101 ? -17.057 5.447 8.697 1.00 96.12 101 PRO A O 1
ATOM 779 N N . ASN A 1 102 ? -15.101 6.146 9.525 1.00 95.44 102 ASN A N 1
ATOM 780 C CA . ASN A 1 102 ? -15.239 7.555 9.148 1.00 95.44 102 ASN A CA 1
ATOM 781 C C . ASN A 1 102 ? -14.071 8.074 8.292 1.00 95.44 102 ASN A C 1
ATOM 783 O O . ASN A 1 102 ? -13.904 9.288 8.153 1.00 95.44 102 ASN A O 1
ATOM 787 N N . TRP A 1 103 ? -13.267 7.180 7.709 1.00 94.62 103 TRP A N 1
ATOM 788 C CA . TRP A 1 103 ? -12.177 7.576 6.824 1.00 94.62 103 TRP A CA 1
ATOM 789 C C . TRP A 1 103 ? -12.687 7.766 5.399 1.00 94.62 103 TRP A C 1
ATOM 791 O O . TRP A 1 103 ? -13.191 6.807 4.814 1.00 94.62 103 TRP A O 1
ATOM 801 N N . PRO A 1 104 ? -12.552 8.967 4.814 1.00 90.56 104 PRO A N 1
ATOM 802 C CA . PRO A 1 104 ? -12.909 9.202 3.422 1.00 90.56 104 PRO A CA 1
ATOM 803 C C . PRO A 1 104 ? -11.904 8.520 2.492 1.00 90.56 104 PRO A C 1
ATOM 805 O O . PRO A 1 104 ? -10.806 9.028 2.278 1.00 90.56 104 PRO A O 1
ATOM 808 N N . ILE A 1 105 ? -12.285 7.376 1.923 1.00 87.06 105 ILE A N 1
ATOM 809 C CA . ILE A 1 105 ? -11.481 6.642 0.943 1.00 87.06 105 ILE A CA 1
ATOM 810 C C . ILE A 1 105 ? -11.923 7.036 -0.460 1.00 87.06 105 ILE A C 1
ATOM 812 O O . ILE A 1 105 ? -13.057 6.772 -0.864 1.00 87.06 105 ILE A O 1
ATOM 816 N N . GLN A 1 106 ? -11.014 7.641 -1.221 1.00 79.69 106 GLN A N 1
ATOM 817 C CA . GLN A 1 106 ? -11.297 8.121 -2.564 1.00 79.69 106 GLN A CA 1
ATOM 818 C C . GLN A 1 106 ? -11.455 6.965 -3.569 1.00 79.69 106 GLN A C 1
ATOM 820 O O . GLN A 1 106 ? -10.607 6.069 -3.681 1.00 79.69 106 GLN A O 1
ATOM 825 N N . ILE A 1 107 ? -12.526 7.034 -4.360 1.00 73.19 107 ILE A N 1
ATOM 826 C CA . ILE A 1 107 ? -12.791 6.156 -5.504 1.00 73.19 107 ILE A CA 1
ATOM 827 C C . ILE A 1 107 ? -12.840 6.997 -6.781 1.00 73.19 107 ILE A C 1
ATOM 829 O O . ILE A 1 107 ? -13.253 8.153 -6.774 1.00 73.19 107 ILE A O 1
ATOM 833 N N . THR A 1 108 ? -12.379 6.434 -7.893 1.00 55.81 108 THR A N 1
ATOM 834 C CA . THR A 1 108 ? -12.208 7.160 -9.161 1.00 55.81 108 THR A CA 1
ATOM 835 C C . THR A 1 108 ? -13.461 7.177 -10.047 1.00 55.81 108 THR A C 1
ATOM 837 O O . THR A 1 108 ? -13.356 7.559 -11.205 1.00 55.81 108 THR A O 1
ATOM 840 N N . LYS A 1 109 ? -14.647 6.811 -9.530 1.00 53.44 109 LYS A N 1
ATOM 841 C CA . LYS A 1 109 ? -15.901 6.733 -10.311 1.00 53.44 109 LYS A CA 1
ATOM 842 C C . LYS A 1 109 ? -16.776 7.992 -10.200 1.00 53.44 109 LYS A C 1
ATOM 844 O O . LYS A 1 109 ? -16.742 8.701 -9.199 1.00 53.44 109 LYS A O 1
ATOM 849 N N . ALA A 1 110 ? -17.578 8.243 -11.240 1.00 45.25 110 ALA A N 1
ATOM 850 C CA . ALA A 1 110 ? -18.265 9.512 -11.506 1.00 45.25 110 ALA A CA 1
ATOM 851 C C . ALA A 1 110 ? -19.378 9.917 -10.512 1.00 45.25 110 ALA A C 1
ATOM 853 O O . ALA A 1 110 ? -19.601 11.112 -10.337 1.00 45.25 110 ALA A O 1
ATOM 854 N N . LYS A 1 111 ? -20.049 8.973 -9.831 1.00 41.62 111 LYS A N 1
ATOM 855 C CA . LYS A 1 111 ? -21.225 9.278 -8.979 1.00 41.62 111 LYS A CA 1
ATOM 856 C C . LYS A 1 111 ? -20.923 9.552 -7.501 1.00 41.62 111 LYS A C 1
ATOM 858 O O . LYS A 1 111 ? -21.606 10.355 -6.880 1.00 41.62 111 LYS A O 1
ATOM 863 N N . SER A 1 112 ? -19.888 8.936 -6.930 1.00 50.53 112 SER A N 1
ATOM 864 C CA . SER A 1 112 ? -19.390 9.274 -5.591 1.00 50.53 112 SER A CA 1
ATOM 865 C C . SER A 1 112 ? -17.876 9.279 -5.622 1.00 50.53 112 SER A C 1
ATOM 867 O O . SER A 1 112 ? -17.269 8.310 -6.066 1.00 50.53 112 SER A O 1
ATOM 869 N N . ARG A 1 113 ? -17.254 10.363 -5.152 1.00 68.44 113 ARG A N 1
ATOM 870 C CA . ARG A 1 113 ? -15.790 10.494 -5.159 1.00 68.44 113 ARG A CA 1
ATOM 871 C C . ARG A 1 113 ? -15.125 9.745 -4.012 1.00 68.44 113 ARG A C 1
ATOM 873 O O . ARG A 1 113 ? -13.911 9.581 -4.025 1.00 68.44 113 ARG A O 1
ATOM 880 N N . TYR A 1 114 ? -15.888 9.312 -3.013 1.00 80.50 114 TYR A N 1
ATOM 881 C CA . TYR A 1 114 ? -15.364 8.602 -1.854 1.00 80.50 114 TYR A CA 1
ATOM 882 C C . TYR A 1 114 ? -16.446 7.767 -1.162 1.00 80.50 114 TYR A C 1
ATOM 884 O O . TYR A 1 114 ? -17.636 7.896 -1.441 1.00 80.50 114 TYR A O 1
ATOM 892 N N . TYR A 1 115 ? -16.028 6.917 -0.238 1.00 85.50 115 TYR A N 1
ATOM 893 C CA . TYR A 1 115 ? -16.901 6.272 0.738 1.00 85.50 115 TYR A CA 1
ATOM 894 C C . TYR A 1 115 ? -16.213 6.296 2.104 1.00 85.50 115 TYR A C 1
ATOM 896 O O . TYR A 1 115 ? -15.011 6.562 2.185 1.00 85.50 115 TYR A O 1
ATOM 904 N N . LEU A 1 116 ? -16.976 6.074 3.173 1.00 91.19 116 LEU A N 1
ATOM 905 C CA . LEU A 1 116 ? -16.436 6.007 4.526 1.00 91.19 116 LEU A CA 1
ATOM 906 C C . LEU A 1 116 ? -16.216 4.554 4.932 1.00 91.19 116 LEU A C 1
ATOM 908 O O . LEU A 1 116 ? -17.101 3.716 4.758 1.00 91.19 116 LEU A O 1
ATOM 912 N N . ALA A 1 117 ? -15.040 4.269 5.473 1.00 93.06 117 ALA A N 1
ATOM 913 C CA . ALA A 1 117 ? -14.665 2.937 5.922 1.00 93.06 117 ALA A CA 1
ATOM 914 C C . ALA A 1 117 ? -13.657 3.006 7.070 1.00 93.06 117 ALA A C 1
ATOM 916 O O . ALA A 1 117 ? -13.058 4.060 7.291 1.00 93.06 117 ALA A O 1
ATOM 917 N N . PRO A 1 118 ? -13.487 1.919 7.837 1.00 97.00 118 PRO A N 1
ATOM 918 C CA . PRO A 1 118 ? -12.378 1.802 8.765 1.00 97.00 118 PRO A CA 1
ATOM 919 C C . PRO A 1 118 ? -11.111 1.405 7.998 1.00 97.00 118 PRO A C 1
ATOM 921 O O . PRO A 1 118 ? -11.182 0.846 6.903 1.00 97.00 118 PRO A O 1
ATOM 924 N N . LEU A 1 119 ? -9.944 1.661 8.581 1.00 97.00 119 LEU A N 1
ATOM 925 C CA . LEU A 1 119 ? -8.653 1.249 8.016 1.00 97.00 119 LEU A CA 1
ATOM 926 C C . LEU A 1 119 ? -8.163 -0.078 8.594 1.00 97.00 119 LEU A C 1
ATOM 928 O O . LEU A 1 119 ? -7.342 -0.753 7.973 1.00 97.00 119 LEU A O 1
ATOM 932 N N . ILE A 1 120 ? -8.691 -0.465 9.757 1.00 97.00 120 ILE A N 1
ATOM 933 C CA . ILE A 1 120 ? -8.420 -1.736 10.427 1.00 97.00 120 ILE A CA 1
ATOM 934 C C . ILE A 1 120 ? -9.748 -2.382 10.809 1.00 97.00 120 ILE A C 1
ATOM 936 O O . ILE A 1 120 ? -10.607 -1.737 11.407 1.00 97.00 120 ILE A O 1
ATOM 940 N N . GLN A 1 121 ? -9.912 -3.665 10.498 1.00 95.81 121 GLN A N 1
ATOM 941 C CA . GLN A 1 121 ? -11.088 -4.425 10.903 1.00 95.81 121 GLN A CA 1
ATOM 942 C C . GLN A 1 121 ? -10.745 -5.888 11.173 1.00 95.81 121 GLN A C 1
ATOM 944 O O . GLN A 1 121 ? -9.950 -6.503 10.467 1.00 95.81 121 GLN A O 1
ATOM 949 N N . TYR A 1 122 ? -11.381 -6.460 12.193 1.00 94.81 122 TYR A N 1
ATOM 950 C CA . TYR A 1 122 ? -11.308 -7.887 12.480 1.00 94.81 122 TYR A CA 1
ATOM 951 C C . TYR A 1 122 ? -12.480 -8.627 11.829 1.00 94.81 122 TYR A C 1
ATOM 953 O O . TYR A 1 122 ? -13.636 -8.228 11.995 1.00 94.81 122 TYR A O 1
ATOM 961 N N . LYS A 1 123 ? -12.201 -9.712 11.105 1.00 93.81 123 LYS A N 1
ATOM 962 C CA . LYS A 1 123 ? -13.219 -10.573 10.486 1.00 93.81 123 LYS A CA 1
ATOM 963 C C . LYS A 1 123 ? -12.744 -12.025 10.482 1.00 93.81 123 LYS A C 1
ATOM 965 O O . LYS A 1 123 ? -11.639 -12.323 10.042 1.00 93.81 123 LYS A O 1
ATOM 970 N N . HIS A 1 124 ? -13.586 -12.931 10.985 1.00 92.81 124 HIS A N 1
ATOM 971 C CA . HIS A 1 124 ? -13.360 -14.386 10.978 1.00 92.81 124 HIS A CA 1
ATOM 972 C C . HIS A 1 124 ? -11.968 -14.837 11.466 1.00 92.81 124 HIS A C 1
ATOM 974 O O . HIS A 1 124 ? -11.322 -15.656 10.820 1.00 92.81 124 HIS A O 1
ATOM 980 N N . GLY A 1 125 ? -11.475 -14.304 12.587 1.00 92.00 125 GLY A N 1
ATOM 981 C CA . GLY A 1 125 ? -10.154 -14.697 13.094 1.00 92.00 125 GLY A CA 1
ATOM 982 C C . GLY A 1 125 ? -9.002 -13.805 12.626 1.00 92.00 125 GLY A C 1
ATOM 983 O O . GLY A 1 125 ? -7.938 -13.812 13.243 1.00 92.00 125 GLY A O 1
ATOM 984 N N . ASN A 1 126 ? -9.213 -13.016 11.570 1.00 95.12 126 ASN A N 1
ATOM 985 C CA . ASN A 1 126 ? -8.160 -12.286 10.879 1.00 95.12 126 ASN A CA 1
ATOM 986 C C . ASN A 1 126 ? -8.259 -10.782 11.134 1.00 95.12 126 ASN A C 1
ATOM 988 O O . ASN A 1 126 ? -9.320 -10.176 10.976 1.00 95.12 126 ASN A O 1
ATOM 992 N N . LEU A 1 127 ? -7.126 -10.176 11.485 1.00 96.44 127 LEU A N 1
ATOM 993 C CA . LEU A 1 127 ? -6.962 -8.728 11.482 1.00 96.44 127 LEU A CA 1
ATOM 994 C C . LEU A 1 127 ? -6.622 -8.279 10.059 1.00 96.44 127 LEU A C 1
ATOM 996 O O . LEU A 1 127 ? -5.606 -8.699 9.506 1.00 96.44 127 LEU A O 1
ATOM 1000 N N . MET A 1 128 ? -7.463 -7.428 9.483 1.00 96.69 128 MET A N 1
ATOM 1001 C CA . MET A 1 128 ? -7.321 -6.933 8.118 1.00 96.69 128 MET A CA 1
ATOM 1002 C C . MET A 1 128 ? -7.051 -5.434 8.150 1.00 96.69 128 MET A C 1
ATOM 1004 O O . MET A 1 128 ? -7.807 -4.676 8.761 1.00 96.69 128 MET A O 1
ATOM 1008 N N . VAL A 1 129 ? -5.974 -5.016 7.487 1.00 96.75 129 VAL A N 1
ATOM 1009 C CA . VAL A 1 129 ? -5.622 -3.605 7.308 1.00 96.75 129 VAL A CA 1
ATOM 1010 C C . VAL A 1 129 ? -5.732 -3.245 5.834 1.00 96.75 129 VAL A C 1
ATOM 1012 O O . VAL A 1 129 ? -5.256 -3.974 4.965 1.00 96.75 129 VAL A O 1
ATOM 1015 N N . SER A 1 130 ? -6.382 -2.119 5.556 1.00 94.06 130 SER A N 1
ATOM 1016 C CA . SER A 1 130 ? -6.490 -1.536 4.221 1.00 94.06 130 SER A CA 1
ATOM 1017 C C . SER A 1 130 ? -6.219 -0.043 4.311 1.00 94.06 130 SER A C 1
ATOM 1019 O O . SER A 1 130 ? -7.137 0.776 4.337 1.00 94.06 130 SER A O 1
ATOM 1021 N N . LEU A 1 131 ? -4.935 0.302 4.372 1.00 91.88 131 LEU A N 1
ATOM 1022 C CA . LEU A 1 131 ? -4.471 1.663 4.601 1.00 91.88 131 LEU A CA 1
ATOM 1023 C C . LEU A 1 131 ? -3.480 2.073 3.506 1.00 91.88 131 LEU A C 1
ATOM 1025 O O . LEU A 1 131 ? -2.389 1.531 3.414 1.00 91.88 131 LEU A O 1
ATOM 1029 N N . ASP A 1 132 ? -3.844 3.064 2.698 1.00 89.88 132 ASP A N 1
ATOM 1030 C CA . ASP A 1 132 ? -2.951 3.769 1.768 1.00 89.88 132 ASP A CA 1
ATOM 1031 C C . ASP A 1 132 ? -3.193 5.266 1.981 1.00 89.88 132 ASP A C 1
ATOM 1033 O O . ASP A 1 132 ? -4.259 5.751 1.589 1.00 89.88 132 ASP A O 1
ATOM 1037 N N . PRO A 1 133 ? -2.250 6.017 2.586 1.00 84.88 133 PRO A N 1
ATOM 1038 C CA . PRO A 1 133 ? -2.423 7.453 2.824 1.00 84.88 133 PRO A CA 1
ATOM 1039 C C . PRO A 1 133 ? -2.728 8.213 1.530 1.00 84.88 133 PRO A C 1
ATOM 1041 O O . PRO A 1 133 ? -3.483 9.180 1.513 1.00 84.88 133 PRO A O 1
ATOM 1044 N N . GLY A 1 134 ? -2.218 7.697 0.410 1.00 78.81 134 GLY A N 1
ATOM 1045 C CA . GLY A 1 134 ? -2.479 8.166 -0.936 1.00 78.81 134 GLY A CA 1
ATOM 1046 C C . GLY A 1 134 ? -3.881 7.883 -1.475 1.00 78.81 134 GLY A C 1
ATOM 1047 O O . GLY A 1 134 ? -4.083 8.041 -2.676 1.00 78.81 134 GLY A O 1
ATOM 1048 N N . ARG A 1 135 ? -4.840 7.454 -0.647 1.00 80.69 135 ARG A N 1
ATOM 1049 C CA . ARG A 1 135 ? -6.272 7.354 -0.987 1.00 80.69 135 ARG A CA 1
ATOM 1050 C C . ARG A 1 135 ? -7.183 7.985 0.065 1.00 80.69 135 ARG A C 1
ATOM 1052 O O . ARG A 1 135 ? -8.401 7.915 -0.088 1.00 80.69 135 ARG A O 1
ATOM 1059 N N . LEU A 1 136 ? -6.614 8.563 1.121 1.00 86.94 136 LEU A N 1
ATOM 1060 C CA . LEU A 1 136 ? -7.366 9.094 2.250 1.00 86.94 136 LEU A CA 1
ATOM 1061 C C . LEU A 1 136 ? -7.543 10.603 2.125 1.00 86.94 136 LEU A C 1
ATOM 1063 O O . LEU A 1 136 ? -6.584 11.348 1.938 1.00 86.94 136 LEU A O 1
ATOM 1067 N N . GLY A 1 137 ? -8.786 11.043 2.276 1.00 84.19 137 GLY A N 1
ATOM 1068 C CA . GLY A 1 137 ? -9.149 12.449 2.305 1.00 84.19 137 GLY A CA 1
ATOM 1069 C C . GLY A 1 137 ? -8.961 13.189 0.988 1.00 84.19 137 GLY A C 1
ATOM 1070 O O . GLY A 1 137 ? -8.733 12.620 -0.082 1.00 84.19 137 GLY A O 1
ATOM 1071 N N . ARG A 1 138 ? -9.140 14.508 1.071 1.00 76.06 138 ARG A N 1
ATOM 1072 C CA . ARG A 1 138 ? -9.082 15.409 -0.074 1.00 76.06 138 ARG A CA 1
ATOM 1073 C C . ARG A 1 138 ? -7.688 15.417 -0.687 1.00 76.06 138 ARG A C 1
ATOM 1075 O O . ARG A 1 138 ? -6.756 15.979 -0.121 1.00 76.06 138 ARG A O 1
ATOM 1082 N N . GLN A 1 139 ? -7.586 14.899 -1.904 1.00 66.81 139 GLN A N 1
ATOM 1083 C CA . GLN A 1 139 ? -6.414 15.102 -2.744 1.00 66.81 139 GLN A CA 1
ATOM 1084 C C . GLN A 1 139 ? -6.536 16.397 -3.529 1.00 66.81 139 GLN A C 1
ATOM 1086 O O . GLN A 1 139 ? -7.597 16.723 -4.075 1.00 66.81 139 GLN A O 1
ATOM 1091 N N . THR A 1 140 ? -5.437 17.141 -3.610 1.00 55.50 140 THR A N 1
ATOM 1092 C CA . THR A 1 140 ? -5.380 18.337 -4.445 1.00 55.50 140 THR A CA 1
ATOM 1093 C C . THR A 1 140 ? -5.543 17.906 -5.900 1.00 55.50 140 THR A C 1
ATOM 1095 O O . THR A 1 140 ? -4.859 16.999 -6.379 1.00 55.50 140 THR A O 1
ATOM 1098 N N . ALA A 1 141 ? -6.482 18.527 -6.616 1.00 59.09 141 ALA A N 1
ATOM 1099 C CA . ALA A 1 141 ? -6.594 18.315 -8.051 1.00 59.09 141 ALA A CA 1
ATOM 1100 C C . ALA A 1 141 ? -5.272 18.723 -8.707 1.00 59.09 141 ALA A C 1
ATOM 1102 O O . ALA A 1 141 ? -4.698 19.767 -8.385 1.00 59.09 141 ALA A O 1
ATOM 1103 N N . ASN A 1 142 ? -4.774 17.893 -9.614 1.00 59.09 142 ASN A N 1
ATOM 1104 C CA . ASN A 1 142 ? -3.544 18.209 -10.308 1.00 59.09 142 ASN A CA 1
ATOM 1105 C C . ASN A 1 142 ? -3.826 19.310 -11.338 1.00 59.09 142 ASN A C 1
ATOM 1107 O O . ASN A 1 142 ? -4.476 19.059 -12.348 1.00 59.09 142 ASN A O 1
ATOM 1111 N N . ALA A 1 143 ? -3.349 20.532 -11.086 1.00 60.50 143 ALA A N 1
ATOM 1112 C CA . ALA A 1 143 ? -3.576 21.679 -11.970 1.00 60.50 143 ALA A CA 1
ATOM 1113 C C . ALA A 1 143 ? -3.005 21.478 -13.389 1.00 60.50 143 ALA A C 1
ATOM 1115 O O . ALA A 1 143 ? -3.417 22.157 -14.326 1.00 60.50 143 ALA A O 1
ATOM 1116 N N . GLU A 1 144 ? -2.067 20.541 -13.551 1.00 63.97 144 GLU A N 1
ATOM 1117 C CA . GLU A 1 144 ? -1.455 20.181 -14.833 1.00 63.97 144 GLU A CA 1
ATOM 1118 C C . GLU A 1 144 ? -2.105 18.960 -15.491 1.00 63.97 144 GLU A C 1
ATOM 1120 O O . GLU A 1 144 ? -1.697 18.564 -16.587 1.00 63.97 144 GLU A O 1
ATOM 1125 N N . TYR A 1 145 ? -3.130 18.373 -14.866 1.00 62.34 145 TYR A N 1
ATOM 1126 C CA . TYR A 1 145 ? -3.954 17.366 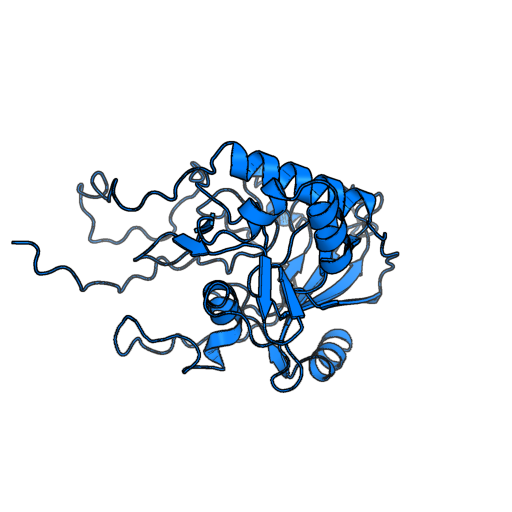-15.516 1.00 62.34 145 TYR A CA 1
ATOM 1127 C C . TYR A 1 145 ? -4.709 17.998 -16.688 1.00 62.34 145 TYR A C 1
ATOM 1129 O O . TYR A 1 145 ? -5.517 18.912 -16.519 1.00 62.34 145 TYR A O 1
ATOM 1137 N N . LYS A 1 146 ? -4.455 17.489 -17.893 1.00 60.31 146 LYS A N 1
ATOM 1138 C CA . LYS A 1 146 ? -5.207 17.843 -19.097 1.00 60.31 146 LYS A CA 1
ATOM 1139 C C . LYS A 1 146 ? -6.164 16.700 -19.396 1.00 60.31 146 LYS A C 1
ATOM 1141 O O . LYS A 1 146 ? -5.709 15.629 -19.792 1.00 60.31 146 LYS A O 1
ATOM 1146 N N . ALA A 1 147 ? -7.463 16.931 -19.208 1.00 57.06 147 ALA A N 1
ATOM 1147 C CA . ALA A 1 147 ? -8.485 15.990 -19.654 1.00 57.06 147 ALA A CA 1
ATOM 1148 C C . ALA A 1 147 ? -8.276 15.725 -21.152 1.00 57.06 147 ALA A C 1
ATOM 1150 O O . ALA A 1 147 ? -8.182 16.659 -21.952 1.00 57.06 147 ALA A O 1
ATOM 1151 N N . THR A 1 148 ? -8.117 14.458 -21.523 1.00 48.47 148 THR A N 1
ATOM 1152 C CA . THR A 1 148 ? -7.844 14.061 -22.913 1.00 48.47 148 THR A CA 1
ATOM 1153 C C . THR A 1 148 ? -9.125 13.969 -23.742 1.00 48.47 148 THR A C 1
ATOM 1155 O O . THR A 1 148 ? -9.052 13.927 -24.970 1.00 48.47 148 THR A O 1
ATOM 1158 N N . LYS A 1 149 ? -10.292 14.034 -23.088 1.00 45.16 149 LYS A N 1
ATOM 1159 C CA . LYS A 1 149 ? -11.614 14.161 -23.691 1.00 45.16 149 LYS A CA 1
ATOM 1160 C C . LYS A 1 149 ? -12.384 15.278 -22.981 1.00 45.16 149 LYS A C 1
ATOM 1162 O O . LYS A 1 149 ? -12.726 15.165 -21.813 1.00 45.16 149 LYS A O 1
ATOM 1167 N N . PHE A 1 150 ? -12.661 16.380 -23.672 1.00 38.31 150 PHE A N 1
ATOM 1168 C CA . PHE A 1 150 ? -13.757 17.253 -23.249 1.00 38.31 150 PHE A CA 1
ATOM 1169 C C . PHE A 1 150 ? -15.049 16.629 -23.786 1.00 38.31 150 PHE A C 1
ATOM 1171 O O . PHE A 1 150 ? -15.091 16.362 -24.990 1.00 38.31 150 PHE A O 1
ATOM 1178 N N . PRO A 1 151 ? -16.094 16.400 -22.970 1.00 37.56 151 PRO A N 1
ATOM 1179 C CA . PRO A 1 151 ? -17.378 15.991 -23.515 1.00 37.56 151 PRO A CA 1
ATOM 1180 C C . PRO A 1 151 ? -17.865 17.106 -24.455 1.00 37.56 151 PRO A C 1
ATOM 1182 O O . PRO A 1 151 ? -17.989 18.252 -24.014 1.00 37.56 151 PRO A O 1
ATOM 1185 N N . PRO A 1 152 ? -18.154 16.818 -25.738 1.00 38.16 152 PRO A N 1
ATOM 1186 C CA . PRO A 1 152 ? -18.547 17.836 -26.716 1.00 38.16 152 PRO A CA 1
ATOM 1187 C C . PRO A 1 152 ? -19.901 18.510 -26.413 1.00 38.16 152 PRO A C 1
ATOM 1189 O O . PRO A 1 152 ? -20.329 19.375 -27.173 1.00 38.16 152 PRO A O 1
ATOM 1192 N N . PHE A 1 153 ? -20.564 18.149 -25.307 1.00 42.88 153 PHE A N 1
ATOM 1193 C CA . PHE A 1 153 ? -21.887 18.645 -24.921 1.00 42.88 153 PHE A CA 1
ATOM 1194 C C . PHE A 1 153 ? -21.928 19.494 -23.642 1.00 42.88 153 PHE A C 1
ATOM 1196 O O . PHE A 1 153 ? -22.961 20.115 -23.388 1.00 42.88 153 PHE A O 1
ATOM 1203 N N . LEU A 1 154 ? -20.846 19.606 -22.856 1.00 40.06 154 LEU A N 1
ATOM 1204 C CA . LEU A 1 154 ? -20.820 20.598 -21.774 1.00 40.06 154 LEU A CA 1
ATOM 1205 C C . LEU A 1 154 ? -20.386 21.955 -22.339 1.00 40.06 154 LEU A C 1
ATOM 1207 O O . LEU A 1 154 ? -19.204 22.293 -22.371 1.00 40.06 154 LEU A O 1
ATOM 1211 N N . GLY A 1 155 ? -21.373 22.749 -22.764 1.00 40.56 155 GLY A N 1
ATOM 1212 C CA . GLY A 1 155 ? -21.231 24.205 -22.846 1.00 40.56 155 GLY A CA 1
ATOM 1213 C C . GLY A 1 155 ? -20.897 24.819 -21.475 1.00 40.56 155 GLY A C 1
ATOM 1214 O O . GLY A 1 155 ? -20.712 24.095 -20.499 1.00 40.56 155 GLY A O 1
ATOM 1215 N N . ASP A 1 156 ? -20.853 26.153 -21.395 1.00 37.78 156 ASP A N 1
ATOM 1216 C CA . ASP A 1 156 ? -20.374 27.014 -20.284 1.00 37.78 156 ASP A CA 1
ATOM 1217 C C . ASP A 1 156 ? -20.811 26.688 -18.823 1.00 37.78 156 ASP A C 1
ATOM 1219 O O . ASP A 1 156 ? -20.373 27.345 -17.876 1.00 37.78 156 ASP A O 1
ATOM 1223 N N . ASN A 1 157 ? -21.607 25.643 -18.598 1.00 37.72 157 ASN A N 1
ATOM 1224 C CA . ASN A 1 157 ? -22.074 25.131 -17.309 1.00 37.72 157 ASN A CA 1
ATOM 1225 C C . ASN A 1 157 ? -21.077 24.210 -16.570 1.00 37.72 157 ASN A C 1
ATOM 1227 O O . ASN A 1 157 ? -21.356 23.783 -15.451 1.00 37.72 157 ASN A O 1
ATOM 1231 N N . ALA A 1 158 ? -19.878 23.946 -17.104 1.00 42.22 158 ALA A N 1
ATOM 1232 C CA . ALA A 1 158 ? -18.823 23.223 -16.368 1.00 42.22 158 ALA A CA 1
ATOM 1233 C C . ALA A 1 158 ? -18.355 23.947 -15.080 1.00 42.22 158 ALA A C 1
ATOM 1235 O O . ALA A 1 158 ? -17.648 23.371 -14.255 1.00 42.22 158 ALA A O 1
ATOM 1236 N N . LYS A 1 159 ? -18.761 25.208 -14.877 1.00 39.97 159 LYS A N 1
ATOM 1237 C CA . LYS A 1 159 ? -18.443 26.004 -13.680 1.00 39.97 159 LYS A CA 1
ATOM 1238 C C . LYS A 1 159 ? -19.323 25.696 -12.461 1.00 39.97 159 LYS A C 1
ATOM 1240 O O . LYS A 1 159 ? -19.033 26.217 -11.388 1.00 39.97 159 LYS A O 1
ATOM 1245 N N . THR A 1 160 ? -20.366 24.872 -12.594 1.00 37.69 160 THR A N 1
ATOM 1246 C CA . THR A 1 160 ? -21.330 24.603 -11.507 1.00 37.69 160 THR A CA 1
ATOM 1247 C C . THR A 1 160 ? -21.381 23.149 -11.029 1.00 37.69 160 THR A C 1
ATOM 1249 O O . THR A 1 160 ? -22.267 22.823 -10.249 1.00 37.69 160 THR A O 1
ATOM 1252 N N . CYS A 1 161 ? -20.439 22.283 -11.425 1.00 39.62 161 CYS A N 1
ATOM 1253 C CA . CYS A 1 161 ? -20.366 20.908 -10.908 1.00 39.62 161 CYS A CA 1
ATOM 1254 C C . CYS A 1 161 ? -19.935 20.869 -9.424 1.00 39.62 161 CYS A C 1
ATOM 1256 O O . CYS A 1 161 ? -18.750 20.832 -9.097 1.00 39.62 161 CYS A O 1
ATOM 1258 N N . ASP A 1 162 ? -20.955 20.896 -8.566 1.00 41.47 162 ASP A N 1
ATOM 1259 C CA . ASP A 1 162 ? -21.113 20.273 -7.249 1.00 41.47 162 ASP A CA 1
ATOM 1260 C C . ASP A 1 162 ? -20.099 20.549 -6.135 1.00 41.47 162 ASP A C 1
ATOM 1262 O O . ASP A 1 162 ? -19.160 19.796 -5.880 1.00 41.47 162 ASP A O 1
ATOM 1266 N N . LYS A 1 163 ? -20.453 21.537 -5.304 1.00 40.22 163 LYS A N 1
ATOM 1267 C CA . LYS A 1 163 ? -19.956 21.683 -3.924 1.00 40.22 163 LYS A CA 1
ATOM 1268 C C . LYS A 1 163 ? -20.364 20.520 -2.993 1.00 40.22 163 LYS A C 1
ATOM 1270 O O . LYS A 1 163 ? -19.839 20.434 -1.890 1.00 40.22 163 LYS A O 1
ATOM 1275 N N . ALA A 1 164 ? -21.292 19.649 -3.403 1.00 39.72 164 ALA A N 1
ATOM 1276 C CA . ALA A 1 164 ? -21.853 18.577 -2.571 1.00 39.72 164 ALA A CA 1
ATOM 1277 C C . ALA A 1 164 ? -21.041 17.262 -2.581 1.00 39.72 164 ALA A C 1
ATOM 1279 O O . ALA A 1 164 ? -21.258 16.411 -1.723 1.00 39.72 164 ALA A O 1
ATOM 1280 N N . ALA A 1 165 ? -20.083 17.100 -3.501 1.00 52.09 165 ALA A N 1
ATOM 1281 C CA . ALA A 1 165 ? -19.308 15.864 -3.677 1.00 52.09 165 ALA A CA 1
ATOM 1282 C C . ALA A 1 165 ? -17.788 16.070 -3.512 1.00 52.09 165 ALA A C 1
ATOM 1284 O O . ALA A 1 165 ? -16.984 15.362 -4.124 1.00 52.09 165 ALA A O 1
ATOM 1285 N N . GLU A 1 166 ? -17.363 17.058 -2.718 1.00 67.50 166 GLU A N 1
ATOM 1286 C CA . GLU A 1 166 ? -15.947 17.205 -2.376 1.00 67.50 166 GLU A CA 1
ATOM 1287 C C . GLU A 1 166 ? -15.539 16.141 -1.349 1.00 67.50 166 GLU A C 1
ATOM 1289 O O . GLU A 1 166 ? -16.188 15.968 -0.318 1.00 67.50 166 GLU A O 1
ATOM 1294 N N . VAL A 1 167 ? -14.450 15.418 -1.632 1.00 75.19 167 VAL A N 1
ATOM 1295 C CA . VAL A 1 167 ? -13.848 14.493 -0.665 1.00 75.19 167 VAL A CA 1
ATOM 1296 C C . VAL A 1 167 ? -13.420 15.306 0.568 1.00 75.19 167 VAL A C 1
ATOM 1298 O O . VAL A 1 167 ? -12.708 16.301 0.390 1.00 75.19 167 VAL A O 1
ATOM 1301 N N . PRO A 1 168 ? -13.829 14.933 1.794 1.00 83.75 168 PRO A N 1
ATOM 1302 C CA . PRO A 1 168 ? -13.453 15.655 3.006 1.00 83.75 168 PRO A CA 1
ATOM 1303 C C . PRO A 1 168 ? -11.942 15.644 3.241 1.00 83.75 168 PRO A C 1
ATOM 1305 O O . PRO A 1 168 ? -11.265 14.660 2.946 1.00 83.75 168 PRO A O 1
ATOM 1308 N N . ALA A 1 169 ? -11.399 16.722 3.808 1.00 85.00 169 ALA A N 1
ATOM 1309 C CA . ALA A 1 169 ? -10.050 16.688 4.366 1.00 85.00 169 ALA A CA 1
ATOM 1310 C C . ALA A 1 169 ? -10.013 15.768 5.598 1.00 85.00 169 ALA A C 1
ATOM 1312 O O . ALA A 1 169 ? -11.022 15.615 6.289 1.00 85.00 169 ALA A O 1
ATOM 1313 N N . LEU A 1 170 ? -8.852 15.173 5.876 1.00 89.00 170 LEU A N 1
ATOM 1314 C CA . LEU A 1 170 ? -8.659 14.413 7.108 1.00 89.00 170 LEU A CA 1
ATOM 1315 C C . LEU A 1 170 ? -8.650 15.356 8.311 1.00 89.00 170 LEU A C 1
ATOM 1317 O O . LEU A 1 170 ? -8.086 16.451 8.252 1.00 89.00 170 LEU A O 1
ATOM 1321 N N . THR A 1 171 ? -9.268 14.915 9.402 1.00 94.69 171 THR A N 1
ATOM 1322 C CA . THR A 1 171 ? -9.214 15.631 10.682 1.00 94.69 171 THR A CA 1
ATOM 1323 C C . THR A 1 171 ? -7.805 15.576 11.279 1.00 94.69 171 THR A C 1
ATOM 1325 O O . THR A 1 171 ? -7.005 14.714 10.918 1.00 94.69 171 THR A O 1
ATOM 1328 N N . GLU A 1 172 ? -7.494 16.466 12.222 1.00 94.56 172 GLU A N 1
ATOM 1329 C CA . GLU A 1 172 ? -6.218 16.438 12.956 1.00 94.56 172 GLU A CA 1
ATOM 1330 C C . GLU A 1 172 ? -5.987 15.072 13.620 1.00 94.56 172 GLU A C 1
ATOM 1332 O O . GLU A 1 172 ? -4.979 14.431 13.343 1.00 94.56 172 GLU A O 1
ATOM 1337 N N . LYS A 1 173 ? -7.000 14.543 14.325 1.00 95.62 173 LYS A N 1
ATOM 1338 C CA . LYS A 1 173 ? -6.965 13.201 14.933 1.00 95.62 173 LYS A CA 1
ATOM 1339 C C . LYS A 1 173 ? -6.679 12.087 13.915 1.00 95.62 173 LYS A C 1
ATOM 1341 O O . LYS A 1 173 ? -5.978 11.130 14.225 1.00 95.62 173 LYS A O 1
ATOM 1346 N N . GLN A 1 174 ? -7.220 12.184 12.698 1.00 96.25 174 GLN A N 1
ATOM 1347 C CA . GLN A 1 174 ? -6.937 11.217 11.630 1.00 96.25 174 GLN A CA 1
ATOM 1348 C C . GLN A 1 174 ? -5.490 11.329 11.129 1.00 96.25 174 GLN A C 1
ATOM 1350 O O . GLN A 1 174 ? -4.838 10.306 10.942 1.00 96.25 174 GLN A O 1
ATOM 1355 N N . ASN A 1 175 ? -4.963 12.540 10.942 1.00 93.88 175 ASN A N 1
ATOM 1356 C CA . ASN A 1 175 ? -3.562 12.717 10.546 1.00 93.88 175 ASN A CA 1
ATOM 1357 C C . ASN A 1 175 ? -2.601 12.206 11.635 1.00 93.88 175 ASN A C 1
ATOM 1359 O O . ASN A 1 175 ? -1.711 11.417 11.333 1.00 93.88 175 ASN A O 1
ATOM 1363 N N . GLU A 1 176 ? -2.844 12.544 12.904 1.00 95.56 176 GLU A N 1
ATOM 1364 C CA . GLU A 1 176 ? -2.062 12.046 14.047 1.00 95.56 176 GLU A CA 1
ATOM 1365 C C . GLU A 1 176 ? -2.101 10.514 14.163 1.00 95.56 176 GLU A C 1
ATOM 1367 O O . GLU A 1 176 ? -1.085 9.871 14.451 1.00 95.56 176 GLU A O 1
ATOM 1372 N N . ALA A 1 177 ? -3.264 9.908 13.897 1.00 97.44 177 ALA A N 1
ATOM 1373 C CA . ALA A 1 177 ? -3.411 8.459 13.864 1.00 97.44 177 ALA A CA 1
ATOM 1374 C C . ALA A 1 177 ? -2.577 7.818 12.744 1.00 97.44 177 ALA A C 1
ATOM 1376 O O . ALA A 1 177 ? -1.936 6.794 12.984 1.00 97.44 177 ALA A O 1
ATOM 1377 N N . LEU A 1 178 ? -2.533 8.418 11.545 1.00 95.81 178 LEU A N 1
ATOM 1378 C CA . LEU A 1 178 ? -1.678 7.939 10.450 1.00 95.81 178 LEU A CA 1
ATOM 1379 C C . LEU A 1 178 ? -0.189 8.066 10.793 1.00 95.81 178 LEU A C 1
ATOM 1381 O O . LEU A 1 178 ? 0.572 7.127 10.546 1.00 95.81 178 LEU A O 1
ATOM 1385 N N . ASP A 1 179 ? 0.218 9.181 11.400 1.00 95.94 179 ASP A N 1
ATOM 1386 C CA . ASP A 1 179 ? 1.608 9.417 11.798 1.00 95.94 179 ASP A CA 1
ATOM 1387 C C . ASP A 1 179 ? 2.061 8.417 12.869 1.00 95.94 179 ASP A C 1
ATOM 1389 O O . ASP A 1 179 ? 3.133 7.813 12.756 1.00 95.94 179 ASP A O 1
ATOM 1393 N N . THR A 1 180 ? 1.214 8.171 13.872 1.00 98.06 180 THR A N 1
ATOM 1394 C CA . THR A 1 180 ? 1.484 7.205 14.946 1.00 98.06 180 THR A CA 1
ATOM 1395 C C . THR A 1 180 ? 1.510 5.779 14.410 1.00 98.06 180 THR A C 1
ATOM 1397 O O . THR A 1 180 ? 2.431 5.022 14.714 1.00 98.06 180 THR A O 1
ATOM 1400 N N . PHE A 1 181 ? 0.558 5.419 13.548 1.00 97.81 181 PHE A N 1
ATOM 1401 C CA . PHE A 1 181 ? 0.529 4.113 12.899 1.00 97.81 181 PHE A CA 1
ATOM 1402 C C . PHE A 1 181 ? 1.798 3.862 12.077 1.00 97.81 181 PHE A C 1
ATOM 1404 O O . PHE A 1 181 ? 2.434 2.817 12.220 1.00 97.81 181 PHE A O 1
ATOM 1411 N N . ASN A 1 182 ? 2.209 4.830 11.250 1.00 96.19 182 ASN A N 1
ATOM 1412 C CA . ASN A 1 182 ? 3.419 4.713 10.438 1.00 96.19 182 ASN A CA 1
ATOM 1413 C C . ASN A 1 182 ? 4.687 4.651 11.306 1.00 96.19 182 ASN A C 1
ATOM 1415 O O . ASN A 1 182 ? 5.591 3.870 11.002 1.00 96.19 182 ASN A O 1
ATOM 1419 N N . LYS A 1 183 ? 4.744 5.416 12.404 1.00 97.62 183 LYS A N 1
ATOM 1420 C CA . LYS A 1 183 ? 5.833 5.348 13.389 1.00 97.62 183 LYS A CA 1
ATOM 1421 C C . LYS A 1 183 ? 5.953 3.943 13.986 1.00 97.62 183 LYS A C 1
ATOM 1423 O O . LYS A 1 183 ? 7.026 3.348 13.909 1.00 97.62 183 LYS A O 1
ATOM 1428 N N . VAL A 1 184 ? 4.860 3.396 14.519 1.00 98.50 184 VAL A N 1
ATOM 1429 C CA . VAL A 1 184 ? 4.834 2.056 15.130 1.00 98.50 184 VAL A CA 1
ATOM 1430 C C . VAL A 1 184 ? 5.191 0.978 14.100 1.00 98.50 184 VAL A C 1
ATOM 1432 O O . VAL A 1 184 ? 6.027 0.110 14.357 1.00 98.50 184 VAL A O 1
ATOM 1435 N N . ALA A 1 185 ? 4.634 1.057 12.888 1.00 98.19 185 ALA A N 1
ATOM 1436 C CA . ALA A 1 185 ? 4.977 0.137 11.805 1.00 98.19 185 ALA A CA 1
ATOM 1437 C C . ALA A 1 185 ? 6.477 0.167 11.475 1.00 98.19 185 ALA A C 1
ATOM 1439 O O . ALA A 1 185 ? 7.081 -0.886 11.250 1.00 98.19 185 ALA A O 1
ATOM 1440 N N . HIS A 1 186 ? 7.083 1.355 11.492 1.00 97.31 186 HIS A N 1
ATOM 1441 C CA . HIS A 1 186 ? 8.505 1.550 11.250 1.00 97.31 186 HIS A CA 1
ATOM 1442 C C . HIS A 1 186 ? 9.389 1.019 12.385 1.00 97.31 186 HIS A C 1
ATOM 1444 O O . HIS A 1 186 ? 10.447 0.459 12.096 1.00 97.31 186 HIS A O 1
ATOM 1450 N N . GLU A 1 187 ? 8.980 1.138 13.648 1.00 98.00 187 GLU A N 1
ATOM 1451 C CA . GLU A 1 187 ? 9.708 0.587 14.805 1.00 98.00 187 GLU A CA 1
ATOM 1452 C C . GLU A 1 187 ? 9.799 -0.947 14.763 1.00 98.00 187 GLU A C 1
ATOM 1454 O O . GLU A 1 187 ? 10.837 -1.513 15.108 1.00 98.00 187 GLU A O 1
ATOM 1459 N N . HIS A 1 188 ? 8.767 -1.617 14.244 1.00 97.50 188 HIS A N 1
ATOM 1460 C CA . HIS A 1 188 ? 8.703 -3.080 14.127 1.00 97.50 188 HIS A CA 1
ATOM 1461 C C . HIS A 1 188 ? 9.035 -3.622 12.730 1.00 97.50 188 HIS A C 1
ATOM 1463 O O . HIS A 1 188 ? 8.690 -4.762 12.401 1.00 97.50 188 HIS A O 1
ATOM 1469 N N . ARG A 1 189 ? 9.676 -2.818 11.878 1.00 97.44 189 ARG A N 1
ATOM 1470 C CA . ARG A 1 189 ? 9.915 -3.206 10.487 1.00 97.44 189 ARG A CA 1
ATOM 1471 C C . ARG A 1 189 ? 10.987 -4.279 10.333 1.00 97.44 189 ARG A C 1
ATOM 1473 O O . ARG A 1 189 ? 11.999 -4.289 11.029 1.00 97.44 189 ARG A O 1
ATOM 1480 N N . LEU A 1 190 ? 10.805 -5.108 9.314 1.00 97.25 190 LEU A N 1
ATOM 1481 C CA . LEU A 1 190 ? 11.808 -6.027 8.798 1.00 97.25 190 LEU A CA 1
ATOM 1482 C C . LEU A 1 190 ? 12.220 -5.595 7.393 1.00 97.25 190 LEU A C 1
ATOM 1484 O O . LEU A 1 190 ? 11.382 -5.499 6.494 1.00 97.25 190 LEU A O 1
ATOM 1488 N N . SER A 1 191 ? 13.517 -5.376 7.199 1.00 96.38 191 SER A N 1
ATOM 1489 C CA . SER A 1 191 ? 14.092 -5.120 5.879 1.00 96.38 191 SER A CA 1
ATOM 1490 C C . SER A 1 191 ? 14.169 -6.420 5.086 1.00 96.38 191 SER A C 1
ATOM 1492 O O . SER A 1 191 ? 14.796 -7.384 5.528 1.00 96.38 191 SER A O 1
ATOM 1494 N N . VAL A 1 192 ? 13.579 -6.440 3.894 1.00 94.88 192 VAL A N 1
ATOM 1495 C CA . VAL A 1 192 ? 13.649 -7.586 2.986 1.00 94.88 192 VAL A CA 1
ATOM 1496 C C . VAL A 1 192 ? 14.868 -7.414 2.075 1.00 94.88 192 VAL A C 1
ATOM 1498 O O . VAL A 1 192 ? 14.876 -6.498 1.244 1.00 94.88 192 VAL A O 1
ATOM 1501 N N . PRO A 1 193 ? 15.912 -8.255 2.204 1.00 90.31 193 PRO A N 1
ATOM 1502 C CA . PRO A 1 193 ? 17.025 -8.227 1.267 1.00 90.31 193 PRO A CA 1
ATOM 1503 C C . PRO A 1 193 ? 16.525 -8.643 -0.118 1.00 90.31 193 PRO A C 1
ATOM 1505 O O . PRO A 1 193 ? 15.747 -9.587 -0.238 1.00 90.31 193 PRO A O 1
ATOM 1508 N N . ALA A 1 194 ? 16.983 -7.947 -1.158 1.00 92.94 194 ALA A N 1
ATOM 1509 C CA . ALA A 1 194 ? 16.560 -8.219 -2.524 1.00 92.94 194 ALA A CA 1
ATOM 1510 C C . ALA A 1 194 ? 17.731 -8.174 -3.508 1.00 92.94 194 ALA A C 1
ATOM 1512 O O . ALA A 1 194 ? 18.589 -7.287 -3.463 1.00 92.94 194 ALA A O 1
ATOM 1513 N N . ARG A 1 195 ? 17.732 -9.126 -4.435 1.00 94.69 195 ARG A N 1
ATOM 1514 C CA . ARG A 1 195 ? 18.647 -9.251 -5.568 1.00 94.69 195 ARG A CA 1
ATOM 1515 C C . ARG A 1 195 ? 17.844 -9.416 -6.862 1.00 94.69 195 ARG A C 1
ATOM 1517 O O . ARG A 1 195 ? 16.692 -9.853 -6.829 1.00 94.69 195 ARG A O 1
ATOM 1524 N N . PRO A 1 196 ? 18.432 -9.090 -8.025 1.00 95.19 196 PRO A N 1
ATOM 1525 C CA . PRO A 1 196 ? 17.803 -9.393 -9.305 1.00 95.19 196 PRO A CA 1
ATOM 1526 C C . PRO A 1 196 ? 17.435 -10.882 -9.409 1.00 95.19 196 PRO A C 1
ATOM 1528 O O . PRO A 1 196 ? 18.282 -11.748 -9.203 1.00 95.19 196 PRO A O 1
ATOM 1531 N N . GLY A 1 197 ? 16.177 -11.162 -9.744 1.00 95.50 197 GLY A N 1
ATOM 1532 C CA . GLY A 1 197 ? 15.587 -12.501 -9.811 1.00 95.50 197 GLY A CA 1
ATOM 1533 C C . GLY A 1 197 ? 14.703 -12.866 -8.616 1.00 95.50 197 GLY A C 1
ATOM 1534 O O . GLY A 1 197 ? 13.869 -13.763 -8.753 1.00 95.50 197 GLY A O 1
ATOM 1535 N N . ASP A 1 198 ? 14.821 -12.162 -7.487 1.00 97.19 198 ASP A N 1
ATOM 1536 C CA . ASP A 1 198 ? 14.028 -12.460 -6.294 1.00 97.19 198 ASP A CA 1
ATOM 1537 C C . ASP A 1 198 ? 12.535 -12.195 -6.525 1.00 97.19 198 ASP A C 1
ATOM 1539 O O . ASP A 1 198 ? 12.132 -11.279 -7.255 1.00 97.19 198 ASP A O 1
ATOM 1543 N N . MET A 1 199 ? 11.698 -13.003 -5.876 1.00 97.44 199 MET A N 1
ATOM 1544 C CA . MET A 1 199 ? 10.242 -12.889 -5.906 1.00 97.44 199 MET A CA 1
ATOM 1545 C C . MET A 1 199 ? 9.727 -12.757 -4.479 1.00 97.44 199 MET A C 1
ATOM 1547 O O . MET A 1 199 ? 10.062 -13.569 -3.620 1.00 97.44 199 MET A O 1
ATOM 1551 N N . LEU A 1 200 ? 8.905 -11.742 -4.238 1.00 97.38 200 LEU A N 1
ATOM 1552 C CA . LEU A 1 200 ? 8.313 -11.458 -2.941 1.00 97.38 200 LEU A CA 1
ATOM 1553 C C . LEU A 1 200 ? 6.792 -11.560 -3.055 1.00 97.38 200 LEU A C 1
ATOM 1555 O O . LEU A 1 200 ? 6.185 -10.878 -3.879 1.00 97.38 200 LEU A O 1
ATOM 1559 N N . PHE A 1 201 ? 6.191 -12.403 -2.220 1.00 97.75 201 PHE A N 1
ATOM 1560 C CA . PHE A 1 201 ? 4.745 -12.565 -2.106 1.00 97.75 201 PHE A CA 1
ATOM 1561 C C . PHE A 1 201 ? 4.324 -12.185 -0.691 1.00 97.75 201 PHE A C 1
ATOM 1563 O O . PHE A 1 201 ? 4.869 -12.705 0.281 1.00 97.75 201 PHE A O 1
ATOM 1570 N N . VAL A 1 202 ? 3.380 -11.256 -0.578 1.00 97.31 202 VAL A N 1
ATOM 1571 C CA . VAL A 1 202 ? 2.982 -10.637 0.689 1.00 97.31 202 VAL A CA 1
ATOM 1572 C C . VAL A 1 202 ? 1.475 -10.772 0.842 1.00 97.31 202 VAL A C 1
ATOM 1574 O O . VAL A 1 202 ? 0.733 -10.355 -0.046 1.00 97.31 202 VAL A O 1
ATOM 1577 N N . ASN A 1 203 ? 1.008 -11.319 1.968 1.00 97.31 203 ASN A N 1
ATOM 1578 C CA . ASN A 1 203 ? -0.398 -11.184 2.352 1.00 97.31 203 ASN A CA 1
ATOM 1579 C C . ASN A 1 203 ? -0.657 -9.706 2.672 1.00 97.31 203 ASN A C 1
ATOM 1581 O O . ASN A 1 203 ? -0.236 -9.208 3.714 1.00 97.31 203 ASN A O 1
ATOM 1585 N N . ASN A 1 204 ? -1.330 -9.014 1.756 1.00 97.19 204 ASN A N 1
ATOM 1586 C CA . ASN A 1 204 ? -1.482 -7.566 1.783 1.00 97.19 204 ASN A CA 1
ATOM 1587 C C . ASN A 1 204 ? -2.474 -7.090 2.854 1.00 97.19 204 ASN A C 1
ATOM 1589 O O . ASN A 1 204 ? -2.459 -5.915 3.185 1.00 97.19 204 ASN A O 1
ATOM 1593 N N . TRP A 1 205 ? -3.297 -7.977 3.423 1.00 96.38 205 TRP A N 1
ATOM 1594 C CA . TRP A 1 205 ? -4.156 -7.651 4.568 1.00 96.38 205 TRP A CA 1
ATOM 1595 C C . TRP A 1 205 ? -3.398 -7.678 5.895 1.00 96.38 205 TRP A C 1
ATOM 1597 O O . TRP A 1 205 ? -3.686 -6.889 6.793 1.00 96.38 205 TRP A O 1
ATOM 1607 N N . ALA A 1 206 ? -2.458 -8.618 6.024 1.00 97.19 206 ALA A N 1
ATOM 1608 C CA . ALA A 1 206 ? -1.760 -8.924 7.272 1.00 97.19 206 ALA A CA 1
ATOM 1609 C C . ALA A 1 206 ? -0.414 -8.202 7.417 1.00 97.19 206 ALA A C 1
ATOM 1611 O O . ALA A 1 206 ? 0.124 -8.098 8.521 1.00 97.19 206 ALA A O 1
ATOM 1612 N N . LEU A 1 207 ? 0.161 -7.754 6.302 1.00 98.00 207 LEU A N 1
ATOM 1613 C CA . LEU A 1 207 ? 1.467 -7.113 6.251 1.00 98.00 207 LEU A CA 1
ATOM 1614 C C . LEU A 1 207 ? 1.354 -5.758 5.565 1.00 98.00 207 LEU A C 1
ATOM 1616 O O . LEU A 1 207 ? 0.837 -5.641 4.455 1.00 98.00 207 LEU A O 1
ATOM 1620 N N . LEU A 1 208 ? 1.901 -4.751 6.232 1.00 97.56 208 LEU A N 1
ATOM 1621 C CA . LEU A 1 208 ? 2.189 -3.447 5.658 1.00 97.56 208 LEU A CA 1
ATOM 1622 C C . LEU A 1 208 ? 3.517 -3.522 4.921 1.00 97.56 208 LEU A C 1
ATOM 1624 O O . LEU A 1 208 ? 4.416 -4.264 5.329 1.00 97.56 208 LEU A O 1
ATOM 1628 N N . HIS A 1 209 ? 3.674 -2.694 3.897 1.00 97.06 209 HIS A N 1
ATOM 1629 C CA . HIS A 1 209 ? 4.941 -2.557 3.204 1.00 97.06 209 HIS A CA 1
ATOM 1630 C C . HIS A 1 209 ? 5.321 -1.095 2.989 1.00 97.06 209 HIS A C 1
ATOM 1632 O O . HIS A 1 209 ? 4.471 -0.221 2.852 1.00 97.06 209 HIS A O 1
ATOM 1638 N N . ALA A 1 210 ? 6.623 -0.839 2.990 1.00 95.50 210 ALA A N 1
ATOM 1639 C CA . ALA A 1 210 ? 7.225 0.466 2.760 1.00 95.50 210 ALA A CA 1
ATOM 1640 C C . ALA A 1 210 ? 8.451 0.317 1.858 1.00 95.50 210 ALA A C 1
ATOM 1642 O O . ALA A 1 210 ? 8.968 -0.786 1.642 1.00 95.50 210 ALA A O 1
ATOM 1643 N N . ARG A 1 211 ? 8.936 1.441 1.336 1.00 94.25 211 ARG A N 1
ATOM 1644 C CA . ARG A 1 211 ? 10.147 1.482 0.514 1.00 94.25 211 ARG A CA 1
ATOM 1645 C C . ARG A 1 211 ? 11.026 2.645 0.941 1.00 94.25 211 ARG A C 1
ATOM 1647 O O . ARG A 1 211 ? 10.543 3.771 1.014 1.00 94.25 211 ARG A O 1
ATOM 1654 N N . ASP A 1 212 ? 12.315 2.391 1.124 1.00 93.44 212 ASP A N 1
ATOM 1655 C CA . ASP A 1 212 ? 13.2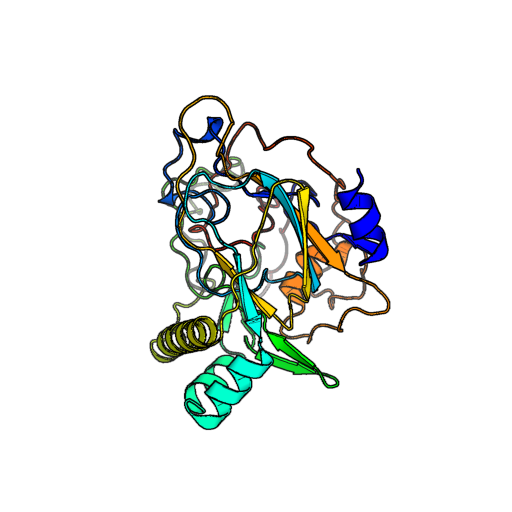89 3.471 1.299 1.00 93.44 212 ASP A CA 1
ATOM 1656 C C . ASP A 1 212 ? 13.390 4.350 0.039 1.00 93.44 212 ASP A C 1
ATOM 1658 O O . ASP A 1 212 ? 13.142 3.873 -1.079 1.00 93.44 212 ASP A O 1
ATOM 1662 N N . PRO A 1 213 ? 13.798 5.625 0.176 1.00 93.12 213 PRO A N 1
ATOM 1663 C CA . PRO A 1 213 ? 14.289 6.377 -0.970 1.00 93.12 213 PRO A CA 1
ATOM 1664 C C . PRO A 1 213 ? 15.480 5.651 -1.613 1.00 93.12 213 PRO A C 1
ATOM 1666 O O . PRO A 1 213 ? 16.158 4.832 -0.980 1.00 93.12 213 PRO A O 1
ATOM 1669 N N . TYR A 1 214 ? 15.726 5.925 -2.888 1.00 92.75 214 TYR A N 1
ATOM 1670 C CA . TYR A 1 214 ? 16.811 5.292 -3.633 1.00 92.75 214 TYR A CA 1
ATOM 1671 C C . TYR A 1 214 ? 17.412 6.224 -4.668 1.00 92.75 214 TYR A C 1
ATOM 1673 O O . TYR A 1 214 ? 16.859 7.279 -4.955 1.00 92.75 214 TYR A O 1
ATOM 1681 N N . MET A 1 215 ? 18.544 5.811 -5.229 1.00 90.19 215 MET A N 1
ATOM 1682 C CA . MET A 1 215 ? 19.149 6.465 -6.383 1.00 90.19 215 MET A CA 1
ATOM 1683 C C . MET A 1 215 ? 19.437 5.426 -7.462 1.00 90.19 215 MET A C 1
ATOM 1685 O O . MET A 1 215 ? 20.068 4.389 -7.211 1.00 90.19 215 MET A O 1
ATOM 1689 N N . ASP A 1 216 ? 18.952 5.696 -8.670 1.00 87.75 216 ASP A N 1
ATOM 1690 C CA . ASP A 1 216 ? 19.306 4.911 -9.845 1.00 87.75 216 ASP A CA 1
ATOM 1691 C C . ASP A 1 216 ? 20.743 5.214 -10.314 1.00 87.75 216 ASP A C 1
ATOM 1693 O O . ASP A 1 216 ? 21.272 6.316 -10.164 1.00 87.75 216 ASP A O 1
ATOM 1697 N N . GLY A 1 217 ? 21.377 4.214 -10.931 1.00 80.06 217 GLY A N 1
ATOM 1698 C CA . GLY A 1 217 ? 22.700 4.351 -11.543 1.00 80.06 217 GLY A CA 1
ATOM 1699 C C . GLY A 1 217 ? 22.698 5.231 -12.799 1.00 80.06 217 GLY A C 1
ATOM 1700 O O . GLY A 1 217 ? 21.668 5.436 -13.451 1.00 80.06 217 GLY A O 1
ATOM 1701 N N . SER A 1 218 ? 23.877 5.739 -13.173 1.00 72.75 218 SER A N 1
ATOM 1702 C CA . SER A 1 218 ? 24.064 6.520 -14.403 1.00 72.75 218 SER A CA 1
ATOM 1703 C C . SER A 1 218 ? 23.944 5.660 -15.680 1.00 72.75 218 SER A C 1
ATOM 1705 O O . SER A 1 218 ? 23.836 4.436 -15.636 1.00 72.75 218 SER A O 1
ATOM 1707 N N . ALA A 1 219 ? 23.854 6.325 -16.840 1.00 58.38 219 ALA A N 1
ATOM 1708 C CA . ALA A 1 219 ? 23.366 5.762 -18.105 1.00 58.38 219 ALA A CA 1
ATOM 1709 C C . ALA A 1 219 ? 24.013 4.419 -18.519 1.00 58.38 219 ALA A C 1
ATOM 1711 O O . ALA A 1 219 ? 25.231 4.289 -18.578 1.00 58.38 219 ALA A O 1
ATOM 1712 N N . GLY A 1 220 ? 23.166 3.443 -18.875 1.00 59.72 220 GLY A N 1
ATOM 1713 C CA . GLY A 1 220 ? 23.565 2.085 -19.282 1.00 59.72 220 GLY A CA 1
ATOM 1714 C C . GLY A 1 220 ? 22.587 0.983 -18.852 1.00 59.72 220 GLY A C 1
ATOM 1715 O O . GLY A 1 220 ? 22.739 -0.169 -19.241 1.00 59.72 220 GLY A O 1
ATOM 1716 N N . GLY A 1 221 ? 21.570 1.321 -18.054 1.00 62.41 221 GLY A N 1
ATOM 1717 C CA . GLY A 1 221 ? 20.543 0.386 -17.587 1.00 62.41 221 GLY A CA 1
ATOM 1718 C C . GLY A 1 221 ? 20.956 -0.404 -16.347 1.00 62.41 221 GLY A C 1
ATOM 1719 O O . GLY A 1 221 ? 20.081 -0.760 -15.571 1.00 62.41 221 GLY A O 1
ATOM 1720 N N . ALA A 1 222 ? 22.255 -0.616 -16.104 1.00 69.31 222 ALA A N 1
ATOM 1721 C CA . ALA A 1 222 ? 22.782 -1.184 -14.861 1.00 69.31 222 ALA A CA 1
ATOM 1722 C C . ALA A 1 222 ? 22.471 -0.283 -13.645 1.00 69.31 222 ALA A C 1
ATOM 1724 O O . ALA A 1 222 ? 22.430 0.937 -13.764 1.00 69.31 222 ALA A O 1
ATOM 1725 N N . GLY A 1 223 ? 22.219 -0.889 -12.480 1.00 78.19 223 GLY A N 1
ATOM 1726 C CA . GLY A 1 223 ? 21.877 -0.164 -11.249 1.00 78.19 223 GLY A CA 1
ATOM 1727 C C . GLY A 1 223 ? 20.555 0.619 -11.258 1.00 78.19 223 GLY A C 1
ATOM 1728 O O . GLY A 1 223 ? 20.399 1.525 -10.439 1.00 78.19 223 GLY A O 1
ATOM 1729 N N . ARG A 1 224 ? 19.624 0.316 -12.175 1.00 87.81 224 ARG A N 1
ATOM 1730 C CA . ARG A 1 224 ? 18.301 0.944 -12.221 1.00 87.81 224 ARG A CA 1
ATOM 1731 C C . ARG A 1 224 ? 17.237 0.071 -11.572 1.00 87.81 224 ARG A C 1
ATOM 1733 O O . ARG A 1 224 ? 17.031 -1.062 -12.003 1.00 87.81 224 ARG A O 1
ATOM 1740 N N . ARG A 1 225 ? 16.498 0.596 -10.599 1.00 91.81 225 ARG A N 1
ATOM 1741 C CA . ARG A 1 225 ? 15.437 -0.158 -9.930 1.00 91.81 225 ARG A CA 1
ATOM 1742 C C . ARG A 1 225 ? 14.299 -0.461 -10.900 1.00 91.81 225 ARG A C 1
ATOM 1744 O O . ARG A 1 225 ? 13.631 0.436 -11.418 1.00 91.81 225 ARG A O 1
ATOM 1751 N N . HIS A 1 226 ? 14.026 -1.746 -11.104 1.00 93.25 226 HIS A N 1
ATOM 1752 C CA . HIS A 1 226 ? 12.899 -2.204 -11.907 1.00 93.25 226 HIS A CA 1
ATOM 1753 C C . HIS A 1 226 ? 12.275 -3.440 -11.269 1.00 93.25 226 HIS A C 1
ATOM 1755 O O . HIS A 1 226 ? 12.879 -4.508 -11.199 1.00 93.25 226 HIS A O 1
ATOM 1761 N N . LEU A 1 227 ? 11.038 -3.293 -10.808 1.00 95.12 227 LEU A N 1
ATOM 1762 C CA . LEU A 1 227 ? 10.203 -4.396 -10.356 1.00 95.12 227 LEU A CA 1
ATOM 1763 C C . LEU A 1 227 ? 9.008 -4.549 -11.299 1.00 95.12 227 LEU A C 1
ATOM 1765 O O . LEU A 1 227 ? 8.589 -3.604 -11.970 1.00 95.12 227 LEU A O 1
ATOM 1769 N N . VAL A 1 228 ? 8.435 -5.744 -11.329 1.00 95.69 228 VAL A N 1
ATOM 1770 C CA . VAL A 1 228 ? 7.085 -5.953 -11.863 1.00 95.69 228 VAL A CA 1
ATOM 1771 C C . VAL A 1 228 ? 6.173 -6.427 -10.742 1.00 95.69 228 VAL A C 1
ATOM 1773 O O . VAL A 1 228 ? 6.602 -7.214 -9.897 1.00 95.69 228 VAL A O 1
ATOM 1776 N N . ARG A 1 229 ? 4.936 -5.932 -10.737 1.00 96.00 229 ARG A N 1
ATOM 1777 C CA . ARG A 1 229 ? 3.921 -6.216 -9.726 1.00 96.00 229 ARG A CA 1
ATOM 1778 C C . ARG A 1 229 ? 2.710 -6.893 -10.334 1.00 96.00 229 ARG A C 1
ATOM 1780 O O . ARG A 1 229 ? 2.209 -6.453 -11.369 1.00 96.00 229 ARG A O 1
ATOM 1787 N N . VAL A 1 230 ? 2.200 -7.897 -9.637 1.00 96.06 230 VAL A N 1
ATOM 1788 C CA . VAL A 1 230 ? 0.904 -8.517 -9.904 1.00 96.06 230 VAL A CA 1
ATOM 1789 C C . VAL A 1 230 ? 0.109 -8.557 -8.601 1.00 96.06 230 VAL A C 1
ATOM 1791 O O . VAL A 1 230 ? 0.661 -8.846 -7.541 1.00 96.06 230 VAL A O 1
ATOM 1794 N N . TRP A 1 231 ? -1.185 -8.266 -8.682 1.00 96.69 231 TRP A N 1
ATOM 1795 C CA . TRP A 1 231 ? -2.125 -8.474 -7.585 1.00 96.69 231 TRP A CA 1
ATOM 1796 C C . TRP A 1 231 ? -2.810 -9.823 -7.753 1.00 96.69 231 TRP A C 1
ATOM 1798 O O . TRP A 1 231 ? -3.311 -10.141 -8.836 1.00 96.69 231 TRP A O 1
ATOM 1808 N N . LEU A 1 232 ? -2.799 -10.621 -6.693 1.00 97.12 232 LEU A N 1
ATOM 1809 C CA . LEU A 1 232 ? -3.312 -11.982 -6.682 1.00 97.12 232 LEU A CA 1
ATOM 1810 C C . LEU A 1 232 ? -4.457 -12.105 -5.683 1.00 97.12 232 LEU A C 1
ATOM 1812 O O . LEU A 1 232 ? -4.463 -11.459 -4.632 1.00 97.12 232 LEU A O 1
ATOM 1816 N N . HIS A 1 233 ? -5.398 -12.967 -6.029 1.00 96.31 233 HIS A N 1
ATOM 1817 C CA . HIS A 1 233 ? -6.406 -13.496 -5.132 1.00 96.31 233 HIS A CA 1
ATOM 1818 C C . HIS A 1 233 ? -6.504 -14.998 -5.392 1.00 96.31 233 HIS A C 1
ATOM 1820 O O . HIS A 1 233 ? -6.386 -15.435 -6.538 1.00 96.31 233 HIS A O 1
ATOM 1826 N N . ASP A 1 234 ? -6.659 -15.751 -4.317 1.00 96.12 234 ASP A N 1
ATOM 1827 C CA . ASP A 1 234 ? -6.892 -17.190 -4.321 1.00 96.12 234 ASP A CA 1
ATOM 1828 C C . ASP A 1 234 ? -8.328 -17.440 -3.868 1.00 96.12 234 ASP A C 1
ATOM 1830 O O . ASP A 1 234 ? -8.680 -17.040 -2.756 1.00 96.12 234 ASP A O 1
ATOM 1834 N N . GLN A 1 235 ? -9.150 -18.049 -4.723 1.00 93.00 235 GLN A N 1
ATOM 1835 C CA . GLN A 1 235 ? -10.582 -18.221 -4.461 1.00 93.00 235 GLN A CA 1
ATOM 1836 C C . GLN A 1 235 ? -10.899 -19.084 -3.230 1.00 93.00 235 GLN A C 1
ATOM 1838 O O . GLN A 1 235 ? -11.999 -18.967 -2.691 1.00 93.00 235 GLN A O 1
ATOM 1843 N N . GLU A 1 236 ? -9.977 -19.945 -2.794 1.00 93.56 236 GLU A N 1
ATOM 1844 C CA . GLU A 1 236 ? -10.193 -20.873 -1.679 1.00 93.56 236 GLU A CA 1
ATOM 1845 C C . GLU A 1 236 ? -9.542 -20.381 -0.380 1.00 93.56 236 GLU A C 1
ATOM 1847 O O . GLU A 1 236 ? -10.120 -20.512 0.699 1.00 93.56 236 GLU A O 1
ATOM 1852 N N . LEU A 1 237 ? -8.336 -19.815 -0.473 1.00 94.88 237 LEU A N 1
ATOM 1853 C CA . LEU A 1 237 ? -7.470 -19.524 0.672 1.00 94.88 237 LEU A CA 1
ATOM 1854 C C . LEU A 1 237 ? -7.402 -18.040 1.038 1.00 94.88 237 L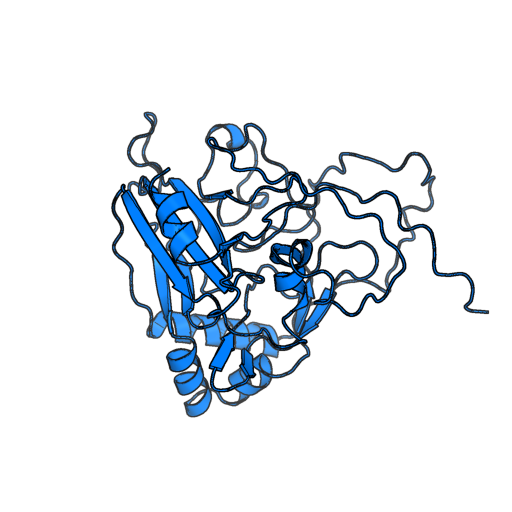EU A C 1
ATOM 1856 O O . LEU A 1 237 ? -6.996 -17.705 2.157 1.00 94.88 237 LEU A O 1
ATOM 1860 N N . SER A 1 238 ? -7.747 -17.128 0.123 1.00 94.81 238 SER A N 1
ATOM 1861 C CA . SER A 1 238 ? -7.714 -15.700 0.446 1.00 94.81 238 SER A CA 1
ATOM 1862 C C . SER A 1 238 ? -8.801 -15.333 1.443 1.00 94.81 238 SER A C 1
ATOM 1864 O O . SER A 1 238 ? -9.926 -15.821 1.397 1.00 94.81 238 SER A O 1
ATOM 1866 N N . TRP A 1 239 ? -8.466 -14.414 2.343 1.00 94.62 239 TRP A N 1
ATOM 1867 C CA . TRP A 1 239 ? -9.419 -13.921 3.326 1.00 94.62 239 TRP A CA 1
ATOM 1868 C C . TRP A 1 239 ? -10.545 -13.144 2.651 1.00 94.62 239 TRP A C 1
ATOM 1870 O O . TRP A 1 239 ? -10.291 -12.276 1.811 1.00 94.62 239 TRP A O 1
ATOM 1880 N N . ASP A 1 240 ? -11.773 -13.433 3.071 1.00 90.88 240 ASP A N 1
ATOM 1881 C CA . ASP A 1 240 ? -12.964 -12.720 2.628 1.00 90.88 240 ASP A CA 1
ATOM 1882 C C . ASP A 1 240 ? -12.942 -11.269 3.154 1.00 90.88 240 ASP A C 1
ATOM 1884 O O . ASP A 1 240 ? -13.009 -11.066 4.375 1.00 90.88 240 ASP A O 1
ATOM 1888 N N . PRO A 1 241 ? -12.833 -10.249 2.279 1.00 90.56 241 PRO A N 1
ATOM 1889 C CA . PRO A 1 241 ? -12.766 -8.856 2.705 1.00 90.56 241 PRO A CA 1
ATOM 1890 C C . PRO A 1 241 ? -14.040 -8.435 3.457 1.00 90.56 241 PRO A C 1
ATOM 1892 O O . PRO A 1 241 ? -15.140 -8.866 3.104 1.00 90.56 241 PRO A O 1
ATOM 1895 N N . PRO A 1 242 ? -13.951 -7.588 4.497 1.00 91.12 242 PRO A N 1
ATOM 1896 C CA . PRO A 1 242 ? -15.124 -6.961 5.096 1.00 91.12 242 PRO A CA 1
ATOM 1897 C C . PRO A 1 242 ? -15.875 -6.115 4.064 1.00 91.12 242 PRO A C 1
ATOM 1899 O O . PRO A 1 242 ? -15.240 -5.504 3.205 1.00 91.12 242 PRO A O 1
ATOM 1902 N N . ASP A 1 243 ? -17.204 -6.020 4.170 1.00 89.88 243 ASP A N 1
ATOM 1903 C CA . ASP A 1 243 ? -18.018 -5.253 3.210 1.00 89.88 243 ASP A CA 1
ATOM 1904 C C . ASP A 1 243 ? -17.581 -3.783 3.136 1.00 89.88 243 ASP A C 1
ATOM 1906 O O . ASP A 1 243 ? -17.479 -3.204 2.055 1.00 89.88 243 ASP A O 1
ATOM 1910 N N . SER A 1 244 ? -17.193 -3.222 4.283 1.00 89.75 244 SER A N 1
ATOM 1911 C CA . SER A 1 244 ? -16.623 -1.879 4.424 1.00 89.75 244 SER A CA 1
ATOM 1912 C C . SER A 1 244 ? -15.299 -1.675 3.675 1.00 89.75 244 SER A C 1
ATOM 1914 O O . SER A 1 244 ? -14.957 -0.541 3.389 1.00 89.75 244 SER A O 1
ATOM 1916 N N . MET A 1 245 ? -14.542 -2.725 3.346 1.00 89.06 245 MET A N 1
ATOM 1917 C CA . MET A 1 245 ? -13.248 -2.651 2.643 1.00 89.06 245 MET A CA 1
ATOM 1918 C C . MET A 1 245 ? -13.315 -3.264 1.235 1.00 89.06 245 MET A C 1
ATOM 1920 O O . MET A 1 245 ? -12.306 -3.362 0.531 1.00 89.06 245 MET A O 1
ATOM 1924 N N . LYS A 1 246 ? -14.503 -3.702 0.807 1.00 87.62 246 LYS A N 1
ATOM 1925 C CA . LYS A 1 246 ? -14.683 -4.508 -0.403 1.00 87.62 246 LYS A CA 1
ATOM 1926 C C . LYS A 1 246 ? -14.597 -3.692 -1.685 1.00 87.62 246 LYS A C 1
ATOM 1928 O O . LYS A 1 246 ? -14.178 -4.223 -2.707 1.00 87.62 246 LYS A O 1
ATOM 1933 N N . THR A 1 247 ? -14.940 -2.405 -1.648 1.00 85.75 247 THR A N 1
ATOM 1934 C CA . THR A 1 247 ? -15.020 -1.556 -2.849 1.00 85.75 247 THR A CA 1
ATOM 1935 C C . THR A 1 247 ? -13.701 -1.497 -3.646 1.00 85.75 247 THR A C 1
ATOM 1937 O O . THR A 1 247 ? -13.728 -1.796 -4.842 1.00 85.75 247 THR A O 1
ATOM 1940 N N . PRO A 1 248 ? -12.525 -1.200 -3.048 1.00 84.94 248 PRO A N 1
ATOM 1941 C CA . PRO A 1 248 ? -11.243 -1.255 -3.753 1.00 84.94 248 PRO A CA 1
ATOM 1942 C C . PRO A 1 248 ? -10.893 -2.659 -4.247 1.00 84.94 248 PRO A C 1
ATOM 1944 O O . PRO A 1 248 ? -10.352 -2.807 -5.340 1.00 84.94 248 PRO A O 1
ATOM 1947 N N . TRP A 1 249 ? -11.216 -3.689 -3.461 1.00 89.19 249 TRP A N 1
ATOM 1948 C CA . TRP A 1 249 ? -10.950 -5.081 -3.824 1.00 89.19 249 TRP A CA 1
ATOM 1949 C C . TRP A 1 249 ? -11.764 -5.503 -5.048 1.00 89.19 249 TRP A C 1
ATOM 1951 O O . TRP A 1 249 ? -11.232 -6.072 -5.999 1.00 89.19 249 TRP A O 1
ATOM 1961 N N . ALA A 1 250 ? -13.042 -5.140 -5.085 1.00 86.12 250 ALA A N 1
ATOM 1962 C CA . ALA A 1 250 ? -13.924 -5.456 -6.193 1.00 86.12 250 ALA A CA 1
ATOM 1963 C C . ALA A 1 250 ? -13.580 -4.647 -7.456 1.00 86.12 250 ALA A C 1
ATOM 1965 O O . ALA A 1 250 ? -13.784 -5.137 -8.564 1.00 86.12 250 ALA A O 1
ATOM 1966 N N . ALA A 1 251 ? -12.977 -3.460 -7.326 1.00 82.06 251 ALA A N 1
ATOM 1967 C CA . ALA A 1 251 ? -12.420 -2.746 -8.476 1.00 82.06 251 ALA A CA 1
ATOM 1968 C C . ALA A 1 251 ? -11.280 -3.533 -9.155 1.00 82.06 251 ALA A C 1
ATOM 1970 O O . ALA A 1 251 ? -11.196 -3.547 -10.381 1.00 82.06 251 ALA A O 1
ATOM 1971 N N . ALA A 1 252 ? -10.444 -4.231 -8.379 1.00 85.81 252 ALA A N 1
ATOM 1972 C CA . ALA A 1 252 ? -9.370 -5.066 -8.914 1.00 85.81 252 ALA A CA 1
ATOM 1973 C C . ALA A 1 252 ? -9.876 -6.435 -9.409 1.00 85.81 252 ALA A C 1
ATOM 1975 O O . ALA A 1 252 ? -9.527 -6.878 -10.506 1.00 85.81 252 ALA A O 1
ATOM 1976 N N . PHE A 1 253 ? -10.706 -7.121 -8.621 1.00 88.25 253 PHE A N 1
ATOM 1977 C CA . PHE A 1 253 ? -11.032 -8.538 -8.827 1.00 88.25 253 PHE A CA 1
ATOM 1978 C C . PHE A 1 253 ? -12.484 -8.811 -9.241 1.00 88.25 253 PHE A C 1
ATOM 1980 O O . PHE A 1 253 ? -12.780 -9.879 -9.776 1.00 88.25 253 PHE A O 1
ATOM 1987 N N . GLY A 1 254 ? -13.397 -7.854 -9.059 1.00 81.00 254 GLY A N 1
ATOM 1988 C CA . GLY A 1 254 ? -14.847 -8.037 -9.210 1.00 81.00 254 GLY A CA 1
ATOM 1989 C C . GLY A 1 254 ? -15.304 -8.454 -10.610 1.00 81.00 254 GLY A C 1
ATOM 1990 O O . GLY A 1 254 ? -16.361 -9.059 -10.751 1.00 81.00 254 GLY A O 1
ATOM 1991 N N . HIS A 1 255 ? -14.479 -8.255 -11.645 1.00 76.44 255 HIS A N 1
ATOM 1992 C CA . HIS A 1 255 ? -14.734 -8.782 -12.992 1.00 76.44 255 HIS A CA 1
ATOM 1993 C C . HIS A 1 255 ? -14.860 -10.322 -13.036 1.00 76.44 255 HIS A C 1
ATOM 1995 O O . HIS A 1 255 ? -15.461 -10.857 -13.969 1.00 76.44 255 HIS A O 1
ATOM 2001 N N . ARG A 1 256 ? -14.314 -11.037 -12.039 1.00 77.12 256 ARG A N 1
ATOM 2002 C CA . ARG A 1 256 ? -14.490 -12.489 -11.840 1.00 77.12 256 ARG A CA 1
ATOM 2003 C C . ARG A 1 256 ? -15.581 -12.855 -10.834 1.00 77.12 256 ARG A C 1
ATOM 2005 O O . ARG A 1 256 ? -15.973 -14.015 -10.797 1.00 77.12 256 ARG A O 1
ATOM 2012 N N . PHE A 1 257 ? -16.089 -11.889 -10.073 1.00 76.25 257 PHE A N 1
ATOM 2013 C CA . PHE A 1 257 ? -17.059 -12.092 -8.994 1.00 76.25 257 PHE A CA 1
ATOM 2014 C C . PHE A 1 257 ? -18.245 -11.126 -9.154 1.00 76.25 257 PHE A C 1
ATOM 2016 O O . PHE A 1 257 ? -18.365 -10.164 -8.390 1.00 76.25 257 PHE A O 1
ATOM 2023 N N . PRO A 1 258 ? -19.116 -11.337 -10.156 1.00 60.53 258 PRO A N 1
ATOM 2024 C CA . PRO A 1 258 ? -20.190 -10.398 -10.491 1.00 60.53 258 PRO A CA 1
ATOM 2025 C C . PRO A 1 258 ? -21.211 -10.179 -9.361 1.00 60.53 258 PRO A C 1
ATOM 2027 O O . PRO A 1 258 ? -21.834 -9.122 -9.321 1.00 60.53 258 PRO A O 1
ATOM 2030 N N . ASP A 1 259 ? -21.325 -11.124 -8.424 1.00 62.09 259 ASP A N 1
ATOM 2031 C CA . ASP A 1 259 ? -22.236 -11.050 -7.271 1.00 62.09 259 ASP A CA 1
ATOM 2032 C C . ASP A 1 259 ? -21.591 -10.393 -6.033 1.00 62.09 259 ASP A C 1
ATOM 2034 O O . ASP A 1 259 ? -22.214 -10.273 -4.983 1.00 62.09 259 ASP A O 1
ATOM 2038 N N . SER A 1 260 ? -20.317 -9.984 -6.114 1.00 53.38 260 SER A N 1
ATOM 2039 C CA . SER A 1 260 ? -19.558 -9.500 -4.948 1.00 53.38 260 SER A CA 1
ATOM 2040 C C . SER A 1 260 ? -19.856 -8.053 -4.542 1.00 53.38 260 SER A C 1
ATOM 2042 O O . SER A 1 260 ? -19.475 -7.660 -3.437 1.00 53.38 260 SER A O 1
ATOM 2044 N N . ILE A 1 261 ? -20.548 -7.282 -5.385 1.00 53.41 261 ILE A N 1
ATOM 2045 C CA . ILE A 1 261 ? -21.012 -5.920 -5.096 1.00 53.41 261 ILE A CA 1
ATOM 2046 C C . ILE A 1 261 ? -22.542 -5.941 -5.193 1.00 53.41 261 ILE A C 1
ATOM 2048 O O . ILE A 1 261 ? -23.067 -6.314 -6.243 1.00 53.41 261 ILE A O 1
ATOM 2052 N N . GLU A 1 262 ? -23.263 -5.528 -4.141 1.00 43.91 262 GLU A N 1
ATOM 2053 C CA . GLU A 1 262 ? -24.679 -5.164 -4.287 1.00 43.91 262 GLU A CA 1
ATOM 2054 C C . GLU A 1 262 ? -24.763 -4.086 -5.370 1.00 43.91 262 GLU A C 1
ATOM 2056 O O . GLU A 1 262 ? -24.259 -2.976 -5.197 1.00 43.91 262 GLU A O 1
ATOM 2061 N N . GLN A 1 263 ? -25.325 -4.440 -6.526 1.00 39.53 263 GLN A N 1
ATOM 2062 C CA . GLN A 1 263 ? -25.461 -3.542 -7.666 1.00 39.53 263 GLN A CA 1
ATOM 2063 C C . GLN A 1 263 ? -26.427 -2.410 -7.307 1.00 39.53 263 GLN A C 1
ATOM 2065 O O . GLN A 1 263 ? -27.618 -2.457 -7.611 1.00 39.53 263 GLN A O 1
ATOM 2070 N N . THR A 1 264 ? -25.916 -1.351 -6.689 1.00 31.69 264 THR A N 1
ATOM 2071 C CA . THR A 1 264 ? -26.584 -0.054 -6.613 1.00 31.69 264 THR A CA 1
ATOM 2072 C C . THR A 1 264 ? -26.466 0.641 -7.969 1.00 31.69 264 THR A C 1
ATOM 2074 O O . THR A 1 264 ? -25.794 1.653 -8.130 1.00 31.69 264 THR A O 1
ATOM 2077 N N . GLY A 1 265 ? -27.104 0.059 -8.984 1.00 32.34 265 GLY A N 1
ATOM 2078 C CA . GLY A 1 265 ? -27.224 0.666 -10.305 1.00 32.34 265 GLY A CA 1
ATOM 2079 C C . GLY A 1 265 ? -27.235 -0.356 -11.428 1.00 32.34 265 GLY A C 1
ATOM 2080 O O . GLY A 1 265 ? -26.178 -0.864 -11.766 1.00 32.34 265 GLY A O 1
ATOM 2081 N N . GLY A 1 266 ? -28.434 -0.601 -11.975 1.00 30.58 266 GLY A N 1
ATOM 2082 C CA . GLY A 1 266 ? -28.754 -0.958 -13.368 1.00 30.58 266 GLY A CA 1
ATOM 2083 C C . GLY A 1 266 ? -27.957 -2.051 -14.109 1.00 30.58 266 GLY A C 1
ATOM 2084 O O . GLY A 1 266 ? -26.892 -2.489 -13.697 1.00 30.58 266 GLY 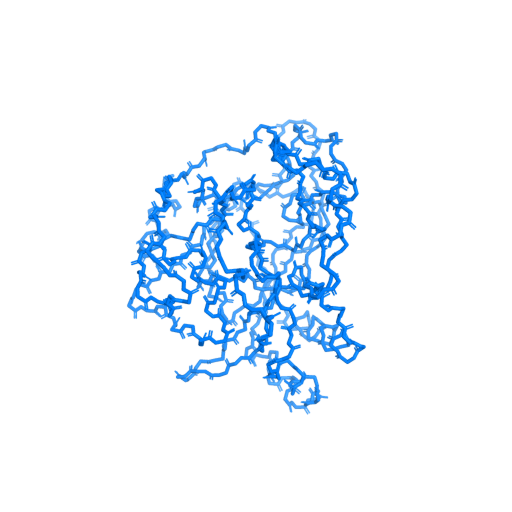A O 1
ATOM 2085 N N . PRO A 1 267 ? -28.441 -2.507 -15.279 1.00 31.11 267 PRO A N 1
ATOM 2086 C CA . PRO A 1 267 ? -27.727 -3.475 -16.105 1.00 31.11 267 PRO A CA 1
ATOM 2087 C C . PRO A 1 267 ? -26.569 -2.771 -16.832 1.00 31.11 267 PRO A C 1
ATOM 2089 O O . PRO A 1 267 ? -26.630 -2.539 -18.039 1.00 31.11 267 PRO A O 1
ATOM 2092 N N . HIS A 1 268 ? -25.514 -2.384 -16.112 1.00 40.59 268 HIS A N 1
ATOM 2093 C CA . HIS A 1 268 ? -24.344 -1.787 -16.742 1.00 40.59 268 HIS A CA 1
ATOM 2094 C C . HIS A 1 268 ? -23.583 -2.849 -17.541 1.00 40.59 268 HIS A C 1
ATOM 2096 O O . HIS A 1 268 ? -23.228 -3.934 -17.071 1.00 40.59 268 HIS A O 1
ATOM 2102 N N . ARG A 1 269 ? -23.381 -2.512 -18.813 1.00 39.56 269 ARG A N 1
ATOM 2103 C CA . ARG A 1 269 ? -22.655 -3.272 -19.825 1.00 39.56 269 ARG A CA 1
ATOM 2104 C C . ARG A 1 269 ? -21.311 -3.714 -19.243 1.00 39.56 269 ARG A C 1
ATOM 2106 O O . ARG A 1 269 ? -20.532 -2.886 -18.787 1.00 39.56 269 ARG A O 1
ATOM 2113 N N . ARG A 1 270 ? -21.039 -5.023 -19.263 1.00 46.34 270 ARG A N 1
ATOM 2114 C CA . ARG A 1 270 ? -19.740 -5.598 -18.883 1.00 46.34 270 ARG A CA 1
ATOM 2115 C C . ARG A 1 270 ? -18.644 -4.874 -19.668 1.00 46.34 270 ARG A C 1
ATOM 2117 O O . ARG A 1 270 ? -18.481 -5.160 -20.856 1.00 46.34 270 ARG A O 1
ATOM 2124 N N . ASN A 1 271 ? -17.902 -3.963 -19.038 1.00 49.31 271 ASN A N 1
ATOM 2125 C CA . ASN A 1 271 ? -16.692 -3.435 -19.654 1.00 49.31 271 ASN A CA 1
ATOM 2126 C C . ASN A 1 271 ? -15.792 -4.641 -19.916 1.00 49.31 271 ASN A C 1
ATOM 2128 O O . ASN A 1 271 ? -15.434 -5.386 -19.002 1.00 49.31 271 ASN A O 1
ATOM 2132 N N . LYS A 1 272 ? -15.531 -4.916 -21.196 1.00 53.44 272 LYS A N 1
ATOM 2133 C CA . LYS A 1 272 ? -14.686 -6.026 -21.621 1.00 53.44 272 LYS A CA 1
ATOM 2134 C C . LYS A 1 272 ? -13.270 -5.694 -21.166 1.00 53.44 272 LYS A C 1
ATOM 2136 O O . LYS A 1 272 ? -12.537 -5.031 -21.891 1.00 53.44 272 LYS A O 1
ATOM 2141 N N . VAL A 1 273 ? -12.912 -6.120 -19.957 1.00 62.22 273 VAL A N 1
ATOM 2142 C CA . VAL A 1 273 ? -11.569 -5.921 -19.417 1.00 62.22 273 VAL A CA 1
ATOM 2143 C C . VAL A 1 273 ? -10.604 -6.663 -20.333 1.00 62.22 273 VAL A C 1
ATOM 2145 O O . VAL A 1 273 ? -10.654 -7.888 -20.462 1.00 62.22 273 VAL A O 1
ATOM 2148 N N . ASN A 1 274 ? -9.752 -5.915 -21.028 1.00 70.81 274 ASN A N 1
ATOM 2149 C CA . ASN A 1 274 ? -8.725 -6.518 -21.855 1.00 70.81 274 ASN A CA 1
ATOM 2150 C C . ASN A 1 274 ? -7.569 -6.923 -20.943 1.00 70.81 274 ASN A C 1
ATOM 2152 O O . ASN A 1 274 ? -6.778 -6.088 -20.530 1.00 70.81 274 ASN A O 1
ATOM 2156 N N . HIS A 1 275 ? -7.519 -8.202 -20.594 1.00 85.56 275 HIS A N 1
ATOM 2157 C CA . HIS A 1 275 ? -6.546 -8.789 -19.684 1.00 85.56 275 HIS A CA 1
ATOM 2158 C C . HIS A 1 275 ? -5.107 -8.691 -20.224 1.00 85.56 275 HIS A C 1
ATOM 2160 O O . HIS A 1 275 ? -4.636 -9.584 -20.932 1.00 85.56 275 HIS A O 1
ATOM 2166 N N . LYS A 1 276 ? -4.400 -7.605 -19.893 1.00 87.56 276 LYS A N 1
ATOM 2167 C CA . LYS A 1 276 ? -3.073 -7.287 -20.440 1.00 87.56 276 LYS A CA 1
ATOM 2168 C C . LYS A 1 276 ? -1.944 -7.600 -19.454 1.00 87.56 276 LYS A C 1
ATOM 2170 O O . LYS A 1 276 ? -2.036 -7.342 -18.254 1.00 87.56 276 LYS A O 1
ATOM 2175 N N . TYR A 1 277 ? -0.833 -8.098 -19.998 1.00 91.56 277 TYR A N 1
ATOM 2176 C CA . TYR A 1 277 ? 0.432 -8.319 -19.289 1.00 91.56 277 TYR A CA 1
ATOM 2177 C C . TYR A 1 277 ? 1.562 -7.633 -20.061 1.00 91.56 277 TYR A C 1
ATOM 2179 O O . TYR A 1 277 ? 2.291 -8.305 -20.800 1.00 91.56 277 TYR A O 1
ATOM 2187 N N . PRO A 1 278 ? 1.677 -6.296 -19.975 1.00 89.62 278 PRO A N 1
ATOM 2188 C CA . PRO A 1 278 ? 2.718 -5.576 -20.692 1.00 89.62 278 PRO A CA 1
ATOM 2189 C C . PRO A 1 278 ? 4.092 -6.118 -20.285 1.00 89.62 278 PRO A C 1
ATOM 2191 O O . PRO A 1 278 ? 4.382 -6.317 -19.111 1.00 89.62 278 PRO A O 1
ATOM 2194 N N . ILE A 1 279 ? 4.933 -6.416 -21.274 1.00 88.56 279 ILE A N 1
ATOM 2195 C CA . ILE A 1 279 ? 6.297 -6.916 -21.034 1.00 88.56 279 ILE A CA 1
ATOM 2196 C C . ILE A 1 279 ? 7.315 -5.779 -20.883 1.00 88.56 279 ILE A C 1
ATOM 2198 O O . ILE A 1 279 ? 8.432 -6.010 -20.421 1.00 88.56 279 ILE A O 1
ATOM 2202 N N . MET A 1 280 ? 6.922 -4.562 -21.263 1.00 88.12 280 MET A N 1
ATOM 2203 C CA . MET A 1 280 ? 7.716 -3.340 -21.196 1.00 88.12 280 MET A CA 1
ATOM 2204 C C . MET A 1 280 ? 6.899 -2.230 -20.519 1.00 88.12 280 MET A C 1
ATOM 2206 O O . MET A 1 280 ? 5.677 -2.209 -20.686 1.00 88.12 280 MET A O 1
ATOM 2210 N N . PRO A 1 281 ? 7.548 -1.286 -19.808 1.00 85.31 281 PRO A N 1
ATOM 2211 C CA . PRO A 1 281 ? 6.867 -0.102 -19.292 1.00 85.31 281 PRO A CA 1
ATOM 2212 C C . PRO A 1 281 ? 6.196 0.698 -20.416 1.00 85.31 281 PRO A C 1
ATOM 2214 O O . PRO A 1 281 ? 6.671 0.695 -21.555 1.00 85.31 281 PRO A O 1
ATOM 2217 N N . ALA A 1 282 ? 5.125 1.423 -20.087 1.00 80.62 282 ALA A N 1
ATOM 2218 C CA . ALA A 1 282 ? 4.469 2.305 -21.043 1.00 80.62 282 ALA A CA 1
ATOM 2219 C C . ALA A 1 282 ? 5.435 3.388 -21.556 1.00 80.62 282 ALA A C 1
ATOM 2221 O O . ALA A 1 282 ? 6.247 3.938 -20.810 1.00 80.62 282 ALA A O 1
ATOM 2222 N N . VAL A 1 283 ? 5.334 3.705 -22.848 1.00 78.00 283 VAL A N 1
ATOM 2223 C CA . VAL A 1 283 ? 6.198 4.710 -23.489 1.00 78.00 283 VAL A CA 1
ATOM 2224 C C . VAL A 1 283 ? 5.886 6.108 -22.954 1.00 78.00 283 VAL A C 1
ATOM 2226 O O . VAL A 1 283 ? 6.798 6.866 -22.633 1.00 78.00 283 VAL A O 1
ATOM 2229 N N . ASN A 1 284 ? 4.600 6.413 -22.788 1.00 77.69 284 ASN A N 1
ATOM 2230 C CA . ASN A 1 284 ? 4.111 7.702 -22.311 1.00 77.69 284 ASN A CA 1
ATOM 2231 C C . ASN A 1 284 ? 3.597 7.576 -20.876 1.00 77.69 284 ASN A C 1
ATOM 2233 O O . ASN A 1 284 ? 2.948 6.586 -20.539 1.00 77.69 284 ASN A O 1
ATOM 2237 N N . TYR A 1 285 ? 3.865 8.589 -20.053 1.00 76.31 285 TYR A N 1
ATOM 2238 C CA . TYR A 1 285 ? 3.286 8.688 -18.719 1.00 76.31 285 TYR A CA 1
ATOM 2239 C C . TYR A 1 285 ? 1.964 9.438 -18.781 1.00 76.31 285 TYR A C 1
ATOM 2241 O O . TYR A 1 285 ? 1.920 10.548 -19.311 1.00 76.31 285 TYR A O 1
ATOM 2249 N N . GLN A 1 286 ? 0.914 8.863 -18.202 1.00 72.50 286 GLN A N 1
ATOM 2250 C CA . GLN A 1 286 ? -0.345 9.569 -18.003 1.00 72.50 286 GLN A CA 1
ATOM 2251 C C . GLN A 1 286 ? -0.322 10.238 -16.633 1.00 72.50 286 GLN A C 1
ATOM 2253 O O . GLN A 1 286 ? -0.209 9.577 -15.602 1.00 72.50 286 GLN A O 1
ATOM 2258 N N . VAL A 1 287 ? -0.395 11.567 -16.631 1.00 70.00 287 VAL A N 1
ATOM 2259 C CA . VAL A 1 287 ? -0.460 12.352 -15.399 1.00 70.00 287 VAL A CA 1
ATOM 2260 C C . VAL A 1 287 ? -1.803 12.062 -14.714 1.00 70.00 287 VAL A C 1
ATOM 2262 O O . VAL A 1 287 ? -2.842 12.208 -15.359 1.00 70.00 287 VAL A O 1
ATOM 2265 N N . PRO A 1 288 ? -1.820 11.655 -13.433 1.00 66.62 288 PRO A N 1
ATOM 2266 C CA . PRO A 1 288 ? -3.059 11.345 -12.741 1.00 66.62 288 PRO A CA 1
ATOM 2267 C C . PRO A 1 288 ? -3.880 12.613 -12.479 1.00 66.62 288 PRO A C 1
ATOM 2269 O O . PRO A 1 288 ? -3.338 13.697 -12.238 1.00 66.62 288 PRO A O 1
ATOM 2272 N N . LYS A 1 289 ? -5.208 12.445 -12.498 1.00 61.09 289 LYS A N 1
ATOM 2273 C CA . LYS A 1 289 ? -6.209 13.496 -12.240 1.00 61.09 289 LYS A CA 1
ATOM 2274 C C . LYS A 1 289 ? -6.102 14.088 -10.827 1.00 61.09 289 LYS A C 1
ATOM 2276 O O . LYS A 1 289 ? -6.326 15.283 -10.636 1.00 61.09 289 LYS A O 1
ATOM 2281 N N . TYR A 1 290 ? -5.707 13.268 -9.854 1.00 59.25 290 TYR A N 1
ATOM 2282 C CA . TYR A 1 290 ? -5.493 13.646 -8.454 1.00 59.25 290 TYR A CA 1
ATOM 2283 C C . TYR A 1 290 ? -4.034 13.401 -8.050 1.00 59.25 290 TYR A C 1
ATOM 2285 O O . TYR A 1 290 ? -3.355 12.575 -8.668 1.00 59.25 290 TYR A O 1
ATOM 2293 N N . THR A 1 291 ? -3.528 14.154 -7.064 1.00 52.28 291 THR A N 1
ATOM 2294 C CA . THR A 1 291 ? -2.140 14.024 -6.585 1.00 52.28 291 THR A CA 1
ATOM 2295 C C . THR A 1 291 ? -1.791 12.585 -6.239 1.00 52.28 291 THR A C 1
ATOM 2297 O O . THR A 1 291 ? -2.582 11.840 -5.671 1.00 52.28 291 THR A O 1
ATOM 2300 N N . ALA A 1 292 ? -0.581 12.192 -6.603 1.00 47.38 292 ALA A N 1
ATOM 2301 C CA . ALA A 1 292 ? -0.247 10.798 -6.760 1.00 47.38 292 ALA A CA 1
ATOM 2302 C C . ALA A 1 292 ? 0.046 10.118 -5.407 1.00 47.38 292 ALA A C 1
ATOM 2304 O O . ALA A 1 292 ? 1.084 10.340 -4.789 1.00 47.38 292 ALA A O 1
ATOM 2305 N N . GLY A 1 293 ? -0.894 9.283 -4.962 1.00 52.62 293 GLY A N 1
ATOM 2306 C CA . GLY A 1 293 ? -0.745 8.389 -3.814 1.00 52.62 293 GLY A CA 1
ATOM 2307 C C . GLY A 1 293 ? 0.330 7.307 -3.974 1.00 52.62 293 GLY A C 1
ATOM 2308 O O . GLY A 1 293 ? 0.977 7.197 -5.023 1.00 52.62 293 GLY A O 1
ATOM 2309 N N . SER A 1 294 ? 0.511 6.505 -2.917 1.00 51.44 294 SER A N 1
ATOM 2310 C CA . SER A 1 294 ? 1.668 5.624 -2.769 1.00 51.44 294 SER A CA 1
ATOM 2311 C C . SER A 1 294 ? 1.696 4.485 -3.798 1.00 51.44 294 SER A C 1
ATOM 2313 O O . SER A 1 294 ? 2.732 4.349 -4.445 1.00 51.44 294 SER A O 1
ATOM 2315 N N . ALA A 1 295 ? 0.618 3.740 -4.092 1.00 47.97 295 ALA A N 1
ATOM 2316 C CA . ALA A 1 295 ? 0.771 2.626 -5.050 1.00 47.97 295 ALA A CA 1
ATOM 2317 C C . ALA A 1 295 ? -0.474 2.039 -5.745 1.00 47.97 295 ALA A C 1
ATOM 2319 O O . ALA A 1 295 ? -0.302 1.145 -6.583 1.00 47.97 295 ALA A O 1
ATOM 2320 N N . ALA A 1 296 ? -1.704 2.475 -5.466 1.00 44.94 296 ALA A N 1
ATOM 2321 C CA . ALA A 1 296 ? -2.881 1.661 -5.809 1.00 44.94 296 ALA A CA 1
ATOM 2322 C C . ALA A 1 296 ? -3.990 2.386 -6.590 1.00 44.94 296 ALA A C 1
ATOM 2324 O O . ALA A 1 296 ? -5.167 2.278 -6.240 1.00 44.94 296 ALA A O 1
ATOM 2325 N N . PHE A 1 297 ? -3.655 3.092 -7.674 1.00 48.38 297 PHE A N 1
ATOM 2326 C CA . PHE A 1 297 ? -4.687 3.502 -8.629 1.00 48.38 297 PHE A CA 1
ATOM 2327 C C . PHE A 1 297 ? -4.788 2.508 -9.778 1.00 48.38 297 PHE A C 1
ATOM 2329 O O . PHE A 1 297 ? -3.843 2.351 -10.546 1.00 48.38 297 PHE A O 1
ATOM 2336 N N . VAL A 1 298 ? -5.984 1.924 -9.920 1.00 42.28 298 VAL A N 1
ATOM 2337 C CA . VAL A 1 298 ? -6.536 1.636 -11.242 1.00 42.28 298 VAL A CA 1
ATOM 2338 C C . VAL A 1 298 ? -6.565 2.979 -11.959 1.00 42.28 298 VAL A C 1
ATOM 2340 O O . VAL A 1 298 ? -7.374 3.832 -11.602 1.00 42.28 298 VAL A O 1
ATOM 2343 N N . VAL A 1 299 ? -5.610 3.225 -12.864 1.00 35.75 299 VAL A N 1
ATOM 2344 C CA . VAL A 1 299 ? -5.593 4.447 -13.678 1.00 35.75 299 VAL A CA 1
ATOM 2345 C C . VAL A 1 299 ? -6.890 4.456 -14.461 1.00 35.75 299 VAL A C 1
ATOM 2347 O O . VAL A 1 299 ? -6.996 3.748 -15.457 1.00 35.75 299 VAL A O 1
ATOM 2350 N N . ASP A 1 300 ? -7.890 5.201 -14.005 1.00 41.47 300 ASP A N 1
ATOM 2351 C CA . ASP A 1 300 ? -9.048 5.497 -14.829 1.00 41.47 300 ASP A CA 1
ATOM 2352 C C . ASP A 1 300 ? -8.659 6.665 -15.729 1.00 41.47 300 ASP A C 1
ATOM 2354 O O . ASP A 1 300 ? -8.566 7.817 -15.303 1.00 41.47 300 ASP A O 1
ATOM 2358 N N . SER A 1 301 ? -8.270 6.315 -16.952 1.00 35.34 301 SER A N 1
ATOM 2359 C CA . SER A 1 301 ? -8.055 7.273 -18.035 1.00 35.34 301 SER A CA 1
ATOM 2360 C C . SER A 1 301 ? -9.341 7.507 -18.827 1.00 35.34 301 SER A C 1
ATOM 2362 O O . SER A 1 301 ? -9.400 8.436 -19.631 1.00 35.34 301 SER A O 1
ATOM 2364 N N . SER A 1 302 ? -10.372 6.692 -18.583 1.00 34.31 302 SER A N 1
ATOM 2365 C CA . SER A 1 302 ? -11.719 6.924 -19.073 1.00 34.31 302 SER A CA 1
ATOM 2366 C C . SER A 1 302 ? -12.398 7.953 -18.181 1.00 34.31 302 SER A C 1
ATOM 2368 O O . SER A 1 302 ? -12.779 7.684 -17.046 1.00 34.31 302 SER A O 1
ATOM 2370 N N . ASP A 1 303 ? -12.609 9.144 -18.731 1.00 36.59 303 ASP A N 1
ATOM 2371 C CA . ASP A 1 303 ? -13.884 9.803 -18.497 1.00 36.59 303 ASP A CA 1
ATOM 2372 C C . ASP A 1 303 ? -14.946 8.824 -19.035 1.00 36.59 303 ASP A C 1
ATOM 2374 O O . ASP A 1 303 ? -15.141 8.734 -20.247 1.00 36.59 303 ASP A O 1
ATOM 2378 N N . ASP A 1 304 ? -15.508 7.970 -18.172 1.00 34.97 304 ASP A N 1
ATOM 2379 C CA . ASP A 1 304 ? -16.620 7.101 -18.558 1.00 34.97 304 ASP A CA 1
ATOM 2380 C C . ASP A 1 304 ? -17.787 8.017 -18.956 1.00 34.97 304 ASP A C 1
ATOM 2382 O O . ASP A 1 304 ? -18.369 8.724 -18.132 1.00 34.97 304 ASP A O 1
ATOM 2386 N N . GLU A 1 305 ? -18.046 8.048 -20.263 1.00 38.09 305 GLU A N 1
ATOM 2387 C CA . GLU A 1 305 ? -18.917 8.985 -20.981 1.00 38.09 305 GLU A CA 1
ATOM 2388 C C . GLU A 1 305 ? -20.422 8.705 -20.813 1.00 38.09 305 GLU A C 1
ATOM 2390 O O . GLU A 1 305 ? -21.221 9.442 -21.375 1.00 38.09 305 GLU A O 1
ATOM 2395 N N . ASP A 1 306 ? -20.844 7.708 -20.031 1.00 33.03 306 ASP A N 1
ATOM 2396 C CA . ASP A 1 306 ? -22.238 7.237 -20.043 1.00 33.03 306 ASP A CA 1
ATOM 2397 C C . ASP A 1 306 ? -22.795 6.973 -18.635 1.00 33.03 306 ASP A C 1
ATOM 2399 O O . ASP A 1 306 ? -23.117 5.840 -18.276 1.00 33.03 306 ASP A O 1
ATOM 2403 N N . ASP A 1 307 ? -22.946 8.023 -17.828 1.00 34.03 307 ASP A N 1
ATOM 2404 C CA . ASP A 1 307 ? -23.799 7.965 -16.633 1.00 34.03 307 ASP A CA 1
ATOM 2405 C C . ASP A 1 307 ? -24.828 9.107 -16.640 1.00 34.03 307 ASP A C 1
ATOM 2407 O O . ASP A 1 307 ? -25.104 9.764 -15.637 1.00 34.03 307 ASP A O 1
ATOM 2411 N N . ASP A 1 308 ? -25.423 9.325 -17.816 1.00 33.12 308 ASP A N 1
ATOM 2412 C CA . ASP A 1 308 ? -26.740 9.941 -17.919 1.00 33.12 308 ASP A CA 1
ATOM 2413 C C . ASP A 1 308 ? -27.728 8.983 -17.243 1.00 33.12 308 ASP A C 1
ATOM 2415 O O . ASP A 1 308 ? -27.959 7.880 -17.733 1.00 33.12 308 ASP A O 1
ATOM 2419 N N . HIS A 1 309 ? -28.250 9.398 -16.087 1.00 33.75 309 HIS A N 1
ATOM 2420 C CA . HIS A 1 309 ? -29.529 9.035 -15.463 1.00 33.75 309 HIS A CA 1
ATOM 2421 C C . HIS A 1 309 ? -29.413 8.904 -13.935 1.00 33.75 309 HIS A C 1
ATOM 2423 O O . HIS A 1 309 ? -28.565 8.177 -13.408 1.00 33.75 309 HIS A O 1
ATOM 2429 N N . LEU A 1 310 ? -30.391 9.559 -13.284 1.00 33.28 310 LEU A N 1
ATOM 2430 C CA . LEU A 1 310 ? -30.581 9.882 -11.858 1.00 33.28 310 LEU A CA 1
ATOM 2431 C C . LEU A 1 310 ? -29.887 11.217 -11.512 1.00 33.28 310 LEU A C 1
ATOM 2433 O O . LEU A 1 310 ? -28.697 11.242 -11.255 1.00 33.28 310 LEU A O 1
ATOM 2437 N N . ASP A 1 311 ? -30.526 12.381 -11.675 1.00 30.55 311 ASP A N 1
ATOM 2438 C CA . ASP A 1 311 ? -31.768 12.751 -10.991 1.00 30.55 311 ASP A CA 1
ATOM 2439 C C . ASP A 1 311 ? -32.800 13.459 -11.888 1.00 30.55 311 ASP A C 1
ATOM 2441 O O . ASP A 1 311 ? -32.690 14.632 -12.248 1.00 30.55 311 ASP A O 1
ATOM 2445 N N . ARG A 1 312 ? -33.904 12.754 -12.152 1.00 32.78 312 ARG A N 1
ATOM 2446 C CA . ARG A 1 312 ? -35.222 13.376 -12.012 1.00 32.78 312 ARG A CA 1
ATOM 2447 C C . ARG A 1 312 ? -35.609 13.228 -10.540 1.00 32.78 312 ARG A C 1
ATOM 2449 O O . ARG A 1 312 ? -35.488 12.130 -10.012 1.00 32.78 312 ARG A O 1
ATOM 2456 N N . CYS A 1 313 ? -36.149 14.305 -9.969 1.00 26.83 313 CYS A N 1
ATOM 2457 C CA . CYS A 1 313 ? -36.800 14.402 -8.655 1.00 26.83 313 CYS A CA 1
ATOM 2458 C C . CYS A 1 313 ? -35.900 14.709 -7.446 1.00 26.83 313 CYS A C 1
ATOM 2460 O O . CYS A 1 313 ? -35.645 13.849 -6.614 1.00 26.83 313 CYS A O 1
ATOM 2462 N N . GLN A 1 314 ? -35.634 16.002 -7.241 1.00 29.06 314 GLN A N 1
ATOM 2463 C CA . GLN A 1 314 ? -36.083 16.647 -6.001 1.00 29.06 314 GLN A CA 1
ATOM 2464 C C . GLN A 1 314 ? -36.881 17.909 -6.356 1.00 29.06 314 GLN A C 1
ATOM 2466 O O . GLN A 1 314 ? -36.331 18.989 -6.565 1.00 29.06 314 GLN A O 1
ATOM 2471 N N . SER A 1 315 ? -38.191 17.706 -6.502 1.00 31.81 315 SER A N 1
ATOM 2472 C CA . SER A 1 315 ? -39.237 18.709 -6.286 1.00 31.81 315 SER A CA 1
ATOM 2473 C C . SER A 1 315 ? -39.915 18.382 -4.968 1.00 31.81 315 SER A C 1
ATOM 2475 O O . SER A 1 315 ? -40.241 17.178 -4.827 1.00 31.81 315 SER A O 1
#

pLDDT: mean 78.86, std 21.36, range [26.83, 98.56]

Foldseek 3Di:
DVLVVVLCVVFVFWFQQAPLLEQKAKQFQDPLCVVPDPQLDAQSNDLAKFFWFFQQQFQKKKKAWQAAALWFWWKKKFFPVQLLVCCVVPPVLLVVQQQDQAWWFADPDDPARTGTFHQWDDDDNDIFGHDFVQGTFAFDFDPPADQPDDPPPDDPCPVPPDPPRGGHHDDPSRVVSVVSSRVSRVVRMDTDDDGNGDMDMDRRGGMIMITHRGHHDPPDPHNTTIMMIGGRDHPPPGDDDDPRSCPSNCNTGVLVPVPSDPPPDDPDDSPPSPNDHDPDHDSDDNRARGGHTHRGDNRHSDPPPDPPDDDDDDD

Organism: Gaeumannomyces tritici (strain R3-111a-1) (NCBI:txid644352)

InterPro domains:
  IPR003819 TauD/TfdA-like domain [PF02668] (31-231)
  IPR042098 Glutarate 2-hydroxylase superfamily [G3DSA:3.60.130.10] (1-241)
  IPR050411 Alpha-ketoglutarate-dependent hydroxylases [PTHR10696] (37-236)

Sequence (315 aa):
MIFLGIASHIGDVRGVQDSDGNMLSHITVVQQWKNVPDRLRHGVHTEQGMPFHNDMGTSVLALHYRQCASEGGSTHLSSAWTVYNELSANYPDVLEALATPNWPIQITKAKSRYYLAPLIQYKHGNLMVSLDPGRLGRQTANAEYKATKFPPFLGDNAKTCDKAAEVPALTEKQNEALDTFNKVAHEHRLSVPARPGDMLFVNNWALLHARDPYMDGSAGGAGRRHLVRVWLHDQELSWDPPDSMKTPWAAAFGHRFPDSIEQTGGPHRRNKVNHKYPIMPAVNYQVPKYTAGSAAFVVDSSDDEDDDHLDRCQS